Protein AF-A0A0S8B4U0-F1 (afdb_monomer_lite)

Sequence (208 aa):
MTVVVAACDETFDPIAPTDLAFSVFGYLDATADTQWIRIMPIRPLKVTSPDTLDATVTLEHLETGRTIELRDSLFRFSTHGDLTLGSEGVYLHNFWTREDIEPGATYQFSARREGKAPAEAVVEIPPDYDVTVAINQRSSWSATDVLRITGVKHLPFLKASVHFFDGCGWGVNAIPYERRSDDDATHVIAIRKQGAESRPDCGRAWVA

pLDDT: mean 78.66, std 14.1, range [41.66, 98.44]

Foldseek 3Di:
DDDDPPPPPPPDDVDDDDLDQWDKDAADDLPDQKGKIWIDGPDDPAQLDPDDSQKWKWKAFVVPRDIDTWDWDKDWAFPDPDPVVDGRTGIIIITMDRDGDAAQIKIWIWIDHPPGDIDIDIHGHQHDKDWDWADPPPDDLADWTKIKIFSALDDPDDDDFWWKAFLVGDTFDGADWDWDAPDSGMIMITGRSPRGDDDPPRHGIDTD

Structure (mmCIF, N/CA/C/O backbone):
data_AF-A0A0S8B4U0-F1
#
_entry.id   AF-A0A0S8B4U0-F1
#
loop_
_atom_site.group_PDB
_atom_site.id
_atom_site.type_symbol
_atom_site.label_atom_id
_atom_site.label_alt_id
_atom_site.label_comp_id
_atom_site.label_asym_id
_atom_site.label_entity_id
_atom_site.label_seq_id
_atom_site.pdbx_PDB_ins_code
_atom_site.Cartn_x
_atom_site.Cartn_y
_atom_site.Cartn_z
_atom_site.occupancy
_atom_site.B_iso_or_equiv
_atom_site.auth_seq_id
_atom_site.auth_comp_id
_atom_site.auth_asym_id
_atom_site.auth_atom_id
_atom_site.pdbx_PDB_model_num
ATOM 1 N N . MET A 1 1 ? -67.807 19.854 11.233 1.00 41.66 1 MET A N 1
ATOM 2 C CA . MET A 1 1 ? -67.016 18.795 10.575 1.00 41.66 1 MET A CA 1
ATOM 3 C C . MET A 1 1 ? -65.559 19.152 10.800 1.00 41.66 1 MET A C 1
ATOM 5 O O . MET A 1 1 ? -65.088 20.124 10.230 1.00 41.66 1 MET A O 1
ATOM 9 N N . THR A 1 2 ? -64.920 18.485 11.755 1.00 46.28 2 THR A N 1
ATOM 10 C CA . THR A 1 2 ? -63.581 18.830 12.250 1.00 46.28 2 THR A CA 1
ATOM 11 C C . THR A 1 2 ? -62.582 17.893 11.589 1.00 46.28 2 THR A C 1
ATOM 13 O O . THR A 1 2 ? -62.723 16.679 11.706 1.00 46.28 2 THR A O 1
ATOM 16 N N . VAL A 1 3 ? -61.615 18.445 10.862 1.00 54.50 3 VAL A N 1
ATOM 17 C CA . VAL A 1 3 ? -60.520 17.678 10.259 1.00 54.50 3 VAL A CA 1
ATOM 18 C C . VAL A 1 3 ? -59.415 17.559 11.306 1.00 54.50 3 VAL A C 1
ATOM 20 O O . VAL A 1 3 ? -58.878 18.571 11.748 1.00 54.50 3 VAL A O 1
ATOM 23 N N . VAL A 1 4 ? -59.102 16.333 11.726 1.00 54.19 4 VAL A N 1
ATOM 24 C CA . VAL A 1 4 ? -57.935 16.031 12.563 1.00 54.19 4 VAL A CA 1
ATOM 25 C C . VAL A 1 4 ? -56.793 15.685 11.616 1.00 54.19 4 VAL A C 1
ATOM 27 O O . VAL A 1 4 ? -56.823 14.645 10.963 1.00 54.19 4 VAL A O 1
ATOM 30 N N . VAL A 1 5 ? -55.810 16.575 11.502 1.00 58.75 5 VAL A N 1
ATOM 31 C CA . VAL A 1 5 ? -54.555 16.282 10.804 1.00 58.75 5 VAL A CA 1
ATOM 32 C C . VAL A 1 5 ? -53.671 15.537 11.798 1.00 58.75 5 VAL A C 1
ATOM 34 O O . VAL A 1 5 ? -53.102 16.144 12.702 1.00 58.75 5 VAL A O 1
ATOM 37 N N . ALA A 1 6 ? -53.601 14.213 11.674 1.00 62.28 6 ALA A N 1
ATOM 38 C CA . ALA A 1 6 ? -52.587 13.422 12.356 1.00 62.28 6 ALA A CA 1
ATOM 39 C C . ALA A 1 6 ? -51.241 13.709 11.675 1.00 62.28 6 ALA A C 1
ATOM 41 O O . ALA A 1 6 ? -50.914 13.115 10.651 1.00 62.28 6 ALA A O 1
ATOM 42 N N . ALA A 1 7 ? -50.496 14.682 12.197 1.00 58.53 7 ALA A N 1
ATOM 43 C CA . ALA A 1 7 ? -49.089 14.827 11.864 1.00 58.53 7 ALA A CA 1
ATOM 44 C C . ALA A 1 7 ? -48.346 13.681 12.563 1.00 58.53 7 ALA A C 1
ATOM 46 O O . ALA A 1 7 ? -48.234 13.667 13.788 1.00 58.53 7 ALA A O 1
ATOM 47 N N . CYS A 1 8 ? -47.920 12.682 11.792 1.00 65.69 8 CYS A N 1
ATOM 48 C CA . CYS A 1 8 ? -46.985 11.669 12.260 1.00 65.69 8 CYS A CA 1
ATOM 49 C C . CYS A 1 8 ? -45.660 12.374 12.565 1.00 65.69 8 CYS A C 1
ATOM 51 O O . CYS A 1 8 ? -44.943 12.775 11.651 1.00 65.69 8 CYS A O 1
ATOM 53 N N . ASP A 1 9 ? -45.384 12.584 13.848 1.00 53.09 9 ASP A N 1
ATOM 54 C CA . ASP A 1 9 ? -44.086 13.030 14.342 1.00 53.09 9 ASP A CA 1
ATOM 55 C C . ASP A 1 9 ? -43.121 11.839 14.249 1.00 53.09 9 ASP A C 1
ATOM 57 O O . ASP A 1 9 ? -42.936 11.085 15.203 1.00 53.09 9 ASP A O 1
ATOM 61 N N . GLU A 1 10 ? -42.591 11.576 13.051 1.00 58.25 10 GLU A N 1
ATOM 62 C CA . GLU A 1 10 ? -41.461 10.660 12.914 1.00 58.25 10 GLU A CA 1
ATOM 63 C C . GLU A 1 10 ? -40.213 11.403 13.377 1.00 58.25 10 GLU A C 1
ATOM 65 O O . GLU A 1 10 ? -39.612 12.193 12.646 1.00 58.25 10 GLU A O 1
ATOM 70 N N . THR A 1 11 ? -39.856 11.180 14.640 1.00 65.75 11 THR A N 1
ATOM 71 C CA . THR A 1 11 ? -38.620 11.688 15.219 1.00 65.75 11 THR A CA 1
ATOM 72 C C . THR A 1 11 ? -37.455 11.151 14.390 1.00 65.75 11 THR A C 1
ATOM 74 O O . THR A 1 11 ? -37.144 9.962 14.426 1.00 65.75 11 THR A O 1
ATOM 77 N N . PHE A 1 12 ? -36.833 12.025 13.600 1.00 58.56 12 PHE A N 1
ATOM 78 C CA . PHE A 1 12 ? -35.615 11.709 12.869 1.00 58.56 12 PHE A CA 1
ATOM 79 C C . PHE A 1 12 ? -34.510 11.409 13.885 1.00 58.56 12 PHE A C 1
ATOM 81 O O . PHE A 1 12 ? -33.975 12.325 14.510 1.00 58.56 12 PHE A O 1
ATOM 88 N N . ASP A 1 13 ? -34.200 10.126 14.066 1.00 63.81 13 ASP A N 1
ATOM 89 C CA . ASP A 1 13 ? -33.051 9.664 14.838 1.00 63.81 13 ASP A CA 1
ATOM 90 C C . ASP A 1 13 ? -31.890 9.389 13.867 1.00 63.81 13 ASP A C 1
ATOM 92 O O . ASP A 1 13 ? -31.859 8.342 13.213 1.00 63.81 13 ASP A O 1
ATOM 96 N N . PRO A 1 14 ? -30.934 10.323 13.712 1.00 59.84 14 PRO A N 1
ATOM 97 C CA . PRO A 1 14 ? -29.805 10.145 12.802 1.00 59.84 14 PRO A CA 1
ATOM 98 C C . PRO A 1 14 ? -28.820 9.061 13.267 1.00 59.84 14 PRO A C 1
ATOM 100 O O . PRO A 1 14 ? -27.803 8.843 12.605 1.00 59.84 14 PRO A O 1
ATOM 103 N N . ILE A 1 15 ? -29.063 8.409 14.410 1.00 60.16 15 ILE A N 1
ATOM 104 C CA . ILE A 1 15 ? -28.137 7.478 15.038 1.00 60.16 15 ILE A CA 1
ATOM 105 C C . ILE A 1 15 ? -28.729 6.068 15.020 1.00 60.16 15 ILE A C 1
ATOM 107 O O . ILE A 1 15 ? -29.393 5.627 15.953 1.00 60.16 15 ILE A O 1
ATOM 111 N N . ALA A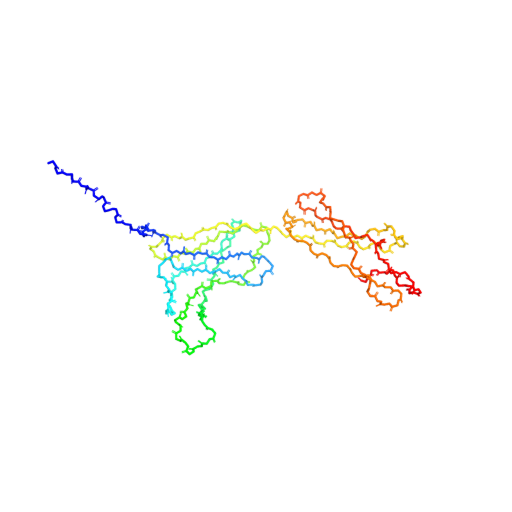 1 16 ? -28.383 5.295 13.992 1.00 62.78 16 ALA A N 1
ATOM 112 C CA . ALA A 1 16 ? -28.573 3.852 14.056 1.00 62.78 16 ALA A CA 1
ATOM 113 C C . ALA A 1 16 ? -27.637 3.250 15.133 1.00 62.78 16 ALA A C 1
ATOM 115 O O . ALA A 1 16 ? -26.441 3.580 15.176 1.00 62.78 16 ALA A O 1
ATOM 116 N N . PRO A 1 17 ? -28.130 2.358 16.011 1.00 64.12 17 PRO A N 1
ATOM 117 C CA . PRO A 1 17 ? -27.268 1.527 16.841 1.00 64.12 17 PRO A CA 1
ATOM 118 C C . PRO A 1 17 ? -26.287 0.758 15.947 1.00 64.12 17 PRO A C 1
ATOM 120 O O . PRO A 1 17 ? -26.681 0.165 14.947 1.00 64.12 17 PRO A O 1
ATOM 123 N N . THR A 1 18 ? -25.000 0.794 16.286 1.00 69.44 18 THR A N 1
ATOM 124 C CA . THR A 1 18 ? -23.960 0.045 15.576 1.00 69.44 18 THR A CA 1
ATOM 125 C C . THR A 1 18 ? -22.963 -0.505 16.580 1.00 69.44 18 THR A C 1
ATOM 127 O O . THR A 1 18 ? -22.553 0.210 17.500 1.00 69.44 18 THR A O 1
ATOM 130 N N . ASP A 1 19 ? -22.585 -1.764 16.378 1.00 72.00 19 ASP A N 1
ATOM 131 C CA . ASP A 1 19 ? -21.565 -2.463 17.163 1.00 72.00 19 ASP A CA 1
ATOM 132 C C . ASP A 1 19 ? -20.154 -2.250 16.596 1.00 72.00 19 ASP A C 1
ATOM 134 O O . ASP A 1 19 ? -19.169 -2.719 17.172 1.00 72.00 19 ASP A O 1
ATOM 138 N N . LEU A 1 20 ? -20.041 -1.521 15.478 1.00 74.69 20 LEU A N 1
ATOM 139 C CA . LEU A 1 20 ? -18.764 -1.170 14.873 1.00 74.69 20 LEU A CA 1
ATOM 140 C C . LEU A 1 20 ? -17.977 -0.253 15.817 1.00 74.69 20 LEU A C 1
ATOM 142 O O . LEU A 1 20 ? -18.432 0.831 16.195 1.00 74.69 20 LEU A O 1
ATOM 146 N N . ALA A 1 21 ? -16.770 -0.681 16.181 1.00 81.75 21 ALA A N 1
ATOM 147 C CA . ALA A 1 21 ? -15.896 0.087 17.062 1.00 81.75 21 ALA A CA 1
ATOM 148 C C . ALA A 1 21 ? -15.051 1.122 16.319 1.00 81.75 21 ALA A C 1
ATOM 150 O O . ALA A 1 21 ? -14.759 2.180 16.881 1.00 81.75 21 ALA A O 1
ATOM 151 N N . PHE A 1 22 ? -14.674 0.833 15.072 1.00 87.00 22 PHE A N 1
ATOM 152 C CA . PHE A 1 22 ? -13.622 1.560 14.370 1.00 87.00 22 PHE A CA 1
ATOM 153 C C . PHE A 1 22 ? -14.019 1.985 12.959 1.00 87.00 22 PHE A C 1
ATOM 155 O O . PHE A 1 22 ? -14.674 1.251 12.226 1.00 87.00 22 PHE A O 1
ATOM 162 N N . SER A 1 23 ? -13.532 3.157 12.570 1.00 87.81 23 SER A N 1
ATOM 163 C CA . SER A 1 23 ? -13.331 3.581 11.193 1.00 87.81 23 SER A CA 1
ATOM 164 C C . SER A 1 23 ? -11.849 3.408 10.865 1.00 87.81 23 SER A C 1
ATOM 166 O O . SER A 1 23 ? -10.989 3.870 11.619 1.00 87.81 23 SER A O 1
ATOM 168 N N . VAL A 1 24 ? -11.554 2.720 9.765 1.00 91.50 24 VAL A N 1
ATOM 169 C CA . VAL A 1 24 ? -10.193 2.372 9.342 1.00 91.50 24 VAL A CA 1
ATOM 170 C C . VAL A 1 24 ? -9.909 3.037 7.999 1.00 91.50 24 VAL A C 1
ATOM 172 O O . VAL A 1 24 ? -10.740 2.993 7.093 1.00 91.50 24 VAL A O 1
ATOM 175 N N . PHE A 1 25 ? -8.744 3.669 7.871 1.00 91.19 25 PHE A N 1
ATOM 176 C CA . PHE A 1 25 ? -8.293 4.308 6.638 1.00 91.19 25 PHE A CA 1
ATOM 177 C C . PHE A 1 25 ? -6.792 4.095 6.440 1.00 91.19 25 PHE A C 1
ATOM 179 O O . PHE A 1 25 ? -5.992 4.485 7.287 1.00 91.19 25 PHE A O 1
ATOM 186 N N . GLY A 1 26 ? -6.403 3.528 5.304 1.00 90.50 26 GLY A N 1
ATOM 187 C CA . GLY A 1 26 ? -5.006 3.293 4.958 1.00 90.50 26 GLY A CA 1
ATOM 188 C C . GLY A 1 26 ? -4.877 2.437 3.704 1.00 90.50 26 GLY A C 1
ATOM 189 O O . GLY A 1 26 ? -5.878 2.062 3.094 1.00 90.50 26 GLY A O 1
ATOM 190 N N . TYR A 1 27 ? -3.638 2.144 3.338 1.00 90.56 27 TYR A N 1
ATOM 191 C CA . TYR A 1 27 ? -3.268 1.204 2.285 1.00 90.56 27 TYR A CA 1
ATOM 192 C C . TYR A 1 27 ? -1.948 0.531 2.676 1.00 90.56 27 TYR A C 1
ATOM 194 O O . TYR A 1 27 ? -1.250 1.017 3.567 1.00 90.56 27 TYR A O 1
ATOM 202 N N . LEU A 1 28 ? -1.632 -0.587 2.028 1.00 92.31 28 LEU A N 1
ATOM 203 C CA . LEU A 1 28 ? -0.339 -1.251 2.153 1.00 92.31 28 LEU A CA 1
ATOM 204 C C . LEU A 1 28 ? 0.451 -1.050 0.863 1.00 92.31 28 LEU A C 1
ATOM 206 O O . LEU A 1 28 ? -0.118 -1.122 -0.227 1.00 92.31 28 LEU A O 1
ATOM 210 N N . ASP A 1 29 ? 1.746 -0.797 1.000 1.00 89.50 29 ASP A N 1
ATOM 211 C CA . ASP A 1 29 ? 2.660 -0.538 -0.108 1.00 89.50 29 ASP A CA 1
ATOM 212 C C . ASP A 1 29 ? 3.952 -1.327 0.091 1.00 89.50 29 ASP A C 1
ATOM 214 O O . ASP A 1 29 ? 4.759 -1.003 0.959 1.00 89.50 29 ASP A O 1
ATOM 218 N N . ALA A 1 30 ? 4.159 -2.355 -0.732 1.00 90.75 30 ALA A N 1
ATOM 219 C CA . ALA A 1 30 ? 5.350 -3.201 -0.676 1.00 90.75 30 ALA A CA 1
ATOM 220 C C . ALA A 1 30 ? 6.662 -2.448 -0.966 1.00 90.75 30 ALA A C 1
ATOM 222 O O . ALA A 1 30 ? 7.739 -2.954 -0.670 1.00 90.75 30 ALA A O 1
ATOM 223 N N . THR A 1 31 ? 6.591 -1.241 -1.535 1.00 86.06 31 THR A N 1
ATOM 224 C CA . THR A 1 31 ? 7.768 -0.408 -1.820 1.00 86.06 31 THR A CA 1
ATOM 225 C C . THR A 1 31 ? 8.101 0.571 -0.693 1.00 86.06 31 THR A C 1
ATOM 227 O O . THR A 1 31 ? 9.165 1.194 -0.719 1.00 86.06 31 THR A O 1
ATOM 230 N N . ALA A 1 32 ? 7.211 0.720 0.294 1.00 89.25 32 ALA A N 1
ATOM 231 C CA . ALA A 1 32 ? 7.398 1.631 1.414 1.00 89.25 32 ALA A CA 1
ATOM 232 C C . ALA A 1 32 ? 8.124 0.951 2.584 1.00 89.25 32 ALA A C 1
ATOM 234 O O . ALA A 1 32 ? 7.803 -0.165 2.985 1.00 89.25 32 ALA A O 1
ATOM 235 N N . ASP A 1 33 ? 9.059 1.679 3.192 1.00 92.44 33 ASP A N 1
ATOM 236 C CA . ASP A 1 33 ? 9.815 1.256 4.377 1.00 92.44 33 ASP A CA 1
ATOM 237 C C . ASP A 1 33 ? 8.980 1.285 5.670 1.00 92.44 33 ASP A C 1
ATOM 239 O O . ASP A 1 33 ? 9.335 0.673 6.677 1.00 92.44 33 ASP A O 1
ATOM 243 N N . THR A 1 34 ? 7.884 2.046 5.670 1.00 93.94 34 THR A N 1
ATOM 244 C CA . THR A 1 34 ? 6.960 2.165 6.796 1.00 93.94 34 THR A CA 1
ATOM 245 C C . THR A 1 34 ? 5.520 2.191 6.300 1.00 93.94 34 THR A C 1
ATOM 247 O O . THR A 1 34 ? 5.141 3.040 5.493 1.00 93.94 34 THR A O 1
ATOM 250 N N . GLN A 1 35 ? 4.694 1.312 6.858 1.00 94.88 35 GLN A N 1
ATOM 251 C CA . GLN A 1 35 ? 3.254 1.271 6.609 1.00 94.88 35 GLN A CA 1
ATOM 252 C C . GLN A 1 35 ? 2.511 2.100 7.651 1.00 94.88 35 GLN A C 1
ATOM 254 O O . GLN A 1 35 ? 2.883 2.083 8.825 1.00 94.88 35 GLN A O 1
ATOM 259 N N . TRP A 1 36 ? 1.432 2.769 7.242 1.00 95.25 36 TRP A N 1
ATOM 260 C CA . TRP A 1 36 ? 0.592 3.570 8.132 1.00 95.25 36 TRP A CA 1
ATOM 261 C C . TRP A 1 36 ? -0.889 3.272 7.902 1.00 95.25 36 TRP A C 1
ATOM 263 O O . TRP A 1 36 ? -1.399 3.385 6.787 1.00 95.25 36 TRP A O 1
ATOM 273 N N . ILE A 1 37 ? -1.601 2.947 8.978 1.00 94.00 37 ILE A N 1
ATOM 274 C CA . ILE A 1 37 ? -3.046 2.724 8.982 1.00 94.00 37 ILE A CA 1
ATOM 275 C C . ILE A 1 37 ? -3.658 3.606 10.062 1.00 94.00 37 ILE A C 1
ATOM 277 O O . ILE A 1 37 ? -3.373 3.465 11.250 1.00 94.00 37 ILE A O 1
ATOM 281 N N . ARG A 1 38 ? -4.534 4.521 9.659 1.00 92.44 38 ARG A N 1
ATOM 282 C CA . ARG A 1 38 ? -5.279 5.361 10.591 1.00 92.44 38 ARG A CA 1
ATOM 283 C C . ARG A 1 38 ? -6.501 4.615 11.099 1.00 92.44 38 ARG A C 1
ATOM 285 O O . ARG A 1 38 ? -7.295 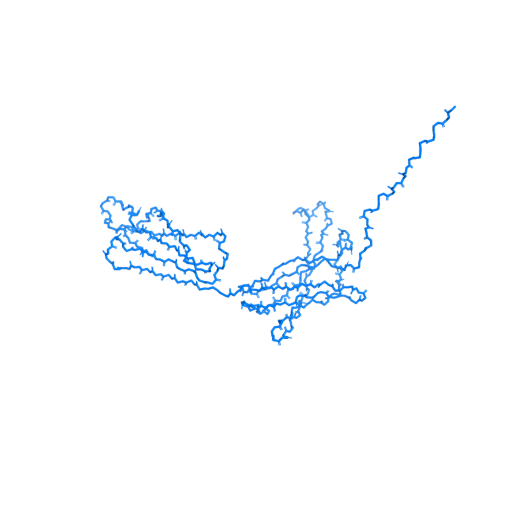4.104 10.307 1.00 92.44 38 ARG A O 1
ATOM 292 N N . ILE A 1 39 ? -6.691 4.632 12.412 1.00 90.25 39 ILE A N 1
ATOM 293 C CA . ILE A 1 39 ? -7.853 4.039 13.069 1.00 90.25 39 ILE A CA 1
ATOM 294 C C . ILE A 1 39 ? -8.497 5.090 13.964 1.00 90.25 39 ILE A C 1
ATOM 296 O O . ILE A 1 39 ? -7.828 5.785 14.723 1.00 90.25 39 ILE A O 1
ATOM 300 N N . MET A 1 40 ? -9.812 5.234 13.856 1.00 86.69 40 MET A N 1
ATOM 301 C CA . MET A 1 40 ? -10.589 6.174 14.660 1.00 86.69 40 MET A CA 1
ATOM 302 C C . MET A 1 40 ? -11.784 5.457 15.276 1.00 86.69 40 MET A C 1
ATOM 304 O O . MET A 1 40 ? -12.403 4.635 14.601 1.00 86.69 40 MET A O 1
ATOM 308 N N . PRO A 1 41 ? -12.165 5.763 16.522 1.00 82.69 41 PRO A N 1
ATOM 309 C CA . PRO A 1 41 ? -13.410 5.252 17.067 1.00 82.69 41 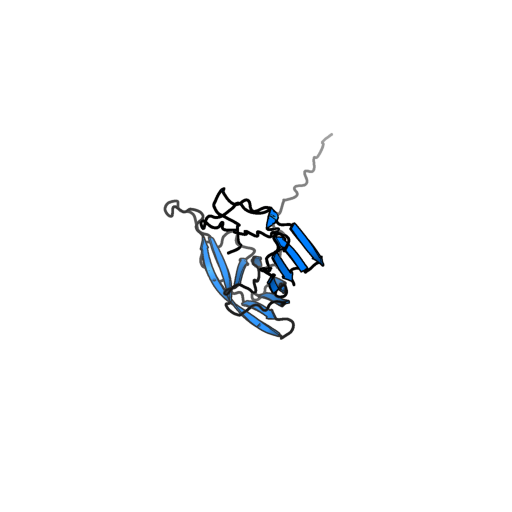PRO A CA 1
ATOM 310 C C . PRO A 1 41 ? -14.605 5.887 16.334 1.00 82.69 41 PRO A C 1
ATOM 312 O O . PRO A 1 41 ? -14.575 7.068 15.991 1.00 82.69 41 PRO A O 1
ATOM 315 N N . ILE A 1 42 ? -15.684 5.130 16.110 1.00 77.44 42 ILE A N 1
ATOM 316 C CA . ILE A 1 42 ? -16.901 5.648 15.441 1.00 77.44 42 ILE A CA 1
ATOM 317 C C . ILE A 1 42 ? -17.653 6.683 16.315 1.00 77.44 42 ILE A C 1
ATOM 319 O O . ILE A 1 42 ? -18.463 7.460 15.810 1.00 77.44 42 ILE A O 1
ATOM 323 N N . ARG A 1 43 ? -17.349 6.759 17.621 1.00 71.38 43 ARG A N 1
ATOM 324 C CA . ARG A 1 43 ? -17.759 7.827 18.560 1.00 71.38 43 ARG A CA 1
ATOM 325 C C . ARG A 1 43 ? -16.598 8.060 19.547 1.00 71.38 43 ARG A C 1
ATOM 327 O O . ARG A 1 43 ? -16.117 7.056 20.068 1.00 71.38 43 ARG A O 1
ATOM 334 N N . PRO A 1 44 ? -16.136 9.294 19.836 1.00 56.78 44 PRO A N 1
ATOM 335 C CA . PRO A 1 44 ? -16.841 10.575 19.776 1.00 56.78 44 PRO A CA 1
ATOM 336 C C . PRO A 1 44 ? -16.419 11.474 18.602 1.00 56.78 44 PRO A C 1
ATOM 338 O O . PRO A 1 44 ? -15.345 11.329 18.031 1.00 56.78 44 PRO A O 1
ATOM 341 N N . LEU A 1 45 ? -17.282 12.446 18.279 1.00 55.53 45 LEU A N 1
ATOM 342 C CA . LEU A 1 45 ? -17.212 13.333 17.105 1.00 55.53 45 LEU A CA 1
ATOM 343 C C . LEU A 1 45 ? -15.904 14.150 16.976 1.00 55.53 45 LEU A C 1
ATOM 345 O O . LEU A 1 45 ? -15.633 14.692 15.907 1.00 55.53 45 LEU A O 1
ATOM 349 N N . LYS A 1 46 ? -15.099 14.236 18.042 1.00 58.09 46 LYS A N 1
ATOM 350 C CA . LYS A 1 46 ? -13.720 14.737 18.056 1.00 58.09 46 LYS A CA 1
ATOM 351 C C . LYS A 1 46 ? -12.967 14.078 19.211 1.00 58.09 46 LYS A C 1
ATOM 353 O O . LYS A 1 46 ? -13.422 14.146 20.349 1.00 58.09 46 LYS A O 1
ATOM 358 N N . VAL A 1 47 ? -11.802 13.501 18.934 1.00 61.72 47 VAL A N 1
ATOM 359 C CA . VAL A 1 47 ? -10.834 13.143 19.977 1.00 61.72 47 VAL A CA 1
ATOM 360 C C . VAL A 1 47 ? -10.057 14.424 20.297 1.00 61.72 47 VAL A C 1
ATOM 362 O O . VAL A 1 47 ? -9.161 14.812 19.548 1.00 61.72 47 VAL A O 1
ATOM 365 N N . THR A 1 48 ? -10.483 15.160 21.323 1.00 62.84 48 THR A N 1
ATOM 366 C CA . THR A 1 48 ? -9.887 16.452 21.729 1.00 62.84 48 THR A CA 1
ATOM 367 C C . THR A 1 48 ? -8.858 16.307 22.851 1.00 62.84 48 THR A C 1
ATOM 369 O O . THR A 1 48 ? -8.145 17.264 23.156 1.00 62.84 48 THR A O 1
ATOM 372 N N . SER A 1 49 ? -8.735 15.109 23.426 1.00 64.75 49 SER A N 1
ATOM 373 C CA . SER A 1 49 ? -7.720 14.717 24.403 1.00 64.75 49 SER A CA 1
ATOM 374 C C . SER A 1 49 ? -6.868 13.561 23.873 1.00 64.75 49 SER A C 1
ATOM 376 O O . SER A 1 49 ? -7.337 12.781 23.046 1.00 64.75 49 SER A O 1
ATOM 378 N N . PRO A 1 50 ? -5.607 13.437 24.316 1.00 68.44 50 PRO A N 1
ATOM 379 C CA . PRO A 1 50 ? -4.742 12.342 23.913 1.00 68.44 50 PRO A CA 1
ATOM 380 C C . PRO A 1 50 ? -5.076 11.048 24.675 1.00 68.44 50 PRO A C 1
ATOM 382 O O . PRO A 1 50 ? -4.297 10.594 25.512 1.00 68.44 50 PRO A O 1
ATOM 385 N N . ASP A 1 51 ? -6.251 10.483 24.414 1.00 74.00 51 ASP A N 1
ATOM 386 C CA . ASP A 1 51 ? -6.696 9.235 25.037 1.00 74.00 51 ASP A CA 1
ATOM 387 C C . ASP A 1 51 ? -6.073 8.022 24.329 1.00 74.00 51 ASP A C 1
ATOM 389 O O . ASP A 1 51 ? -5.670 8.103 23.168 1.00 74.00 51 ASP A O 1
ATOM 393 N N . THR A 1 52 ? -5.986 6.882 25.018 1.00 79.31 52 THR A N 1
ATOM 394 C CA . THR A 1 52 ? -5.567 5.618 24.401 1.00 79.31 52 THR A CA 1
ATOM 395 C C . THR A 1 52 ? -6.740 4.973 23.663 1.00 79.31 52 THR A C 1
ATOM 397 O O . THR A 1 52 ? -7.886 5.014 24.114 1.00 79.31 52 THR A O 1
ATOM 400 N N . LEU A 1 5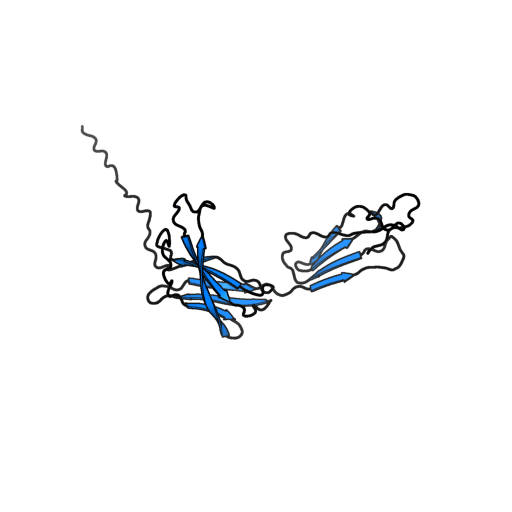3 ? -6.469 4.354 22.508 1.00 84.44 53 LEU A N 1
ATOM 401 C CA . LEU A 1 53 ? -7.502 3.630 21.759 1.00 84.44 53 LEU A CA 1
ATOM 402 C C . LEU A 1 53 ? -7.778 2.231 22.342 1.00 84.44 53 LEU A C 1
ATOM 404 O O . LEU A 1 53 ? -8.850 1.673 22.101 1.00 84.44 53 LEU A O 1
ATOM 408 N N . ASP A 1 54 ? -6.818 1.681 23.096 1.00 87.56 54 ASP A N 1
ATOM 409 C CA . ASP A 1 54 ? -6.810 0.317 23.646 1.00 87.56 54 ASP A CA 1
ATOM 410 C C . ASP A 1 54 ? -7.182 -0.740 22.592 1.00 87.56 54 ASP A C 1
ATOM 412 O O . ASP A 1 54 ? -8.018 -1.619 22.819 1.00 87.56 54 ASP A O 1
ATOM 416 N N . ALA A 1 55 ? -6.595 -0.608 21.399 1.00 91.50 55 ALA A N 1
ATOM 417 C CA . ALA A 1 55 ? -6.816 -1.511 20.281 1.00 91.50 55 ALA A CA 1
ATOM 418 C C . ALA A 1 55 ? -5.542 -2.286 19.934 1.00 91.50 55 ALA A C 1
ATOM 420 O O . ALA A 1 55 ? -4.465 -1.702 19.825 1.00 91.50 55 ALA A O 1
ATOM 421 N N . THR A 1 56 ? -5.688 -3.587 19.694 1.00 96.06 56 THR A N 1
ATOM 422 C CA . THR A 1 56 ? -4.647 -4.427 19.093 1.00 96.06 56 THR A CA 1
ATOM 423 C C . THR A 1 56 ? -4.875 -4.473 17.591 1.00 96.06 56 THR A C 1
ATOM 425 O O . THR A 1 56 ? -5.968 -4.828 17.138 1.00 96.06 56 THR A O 1
ATOM 428 N N . VAL A 1 57 ? -3.852 -4.105 16.822 1.00 97.31 57 VAL A N 1
ATOM 429 C CA . VAL A 1 57 ? -3.927 -3.994 15.363 1.00 97.31 57 VAL A CA 1
ATOM 430 C C . VAL A 1 57 ? -2.882 -4.897 14.741 1.00 97.31 57 VAL A C 1
ATOM 432 O O . VAL A 1 57 ? -1.706 -4.814 15.082 1.00 97.31 57 VAL A O 1
ATOM 435 N N . THR A 1 58 ? -3.312 -5.756 13.825 1.00 98.19 58 THR A N 1
ATOM 436 C CA . THR A 1 58 ? -2.473 -6.809 13.252 1.00 98.19 58 THR A CA 1
ATOM 437 C C . THR A 1 58 ? -2.670 -6.954 11.750 1.00 98.19 58 THR A C 1
ATOM 439 O O . THR A 1 58 ? -3.776 -6.749 11.244 1.00 98.19 58 THR A O 1
ATOM 442 N N . LEU A 1 59 ? -1.611 -7.386 11.069 1.00 98.31 59 LEU A N 1
ATOM 443 C CA . LEU A 1 59 ? -1.629 -7.922 9.710 1.00 98.31 59 LEU A CA 1
ATOM 444 C C . LEU A 1 59 ? -1.167 -9.379 9.753 1.00 98.31 59 LEU A C 1
ATOM 446 O O . LEU A 1 59 ? -0.055 -9.654 10.194 1.00 98.31 59 LEU A O 1
ATOM 450 N N . GLU A 1 60 ? -1.993 -10.305 9.287 1.00 98.44 60 GLU A N 1
ATOM 451 C CA . GLU A 1 60 ? -1.636 -11.719 9.162 1.00 98.44 60 GLU A CA 1
ATOM 452 C C . GLU A 1 60 ? -1.380 -12.068 7.698 1.00 98.44 60 GLU A C 1
ATOM 454 O O . GLU A 1 60 ? -2.256 -11.897 6.856 1.00 98.44 60 GLU A O 1
ATOM 459 N N . HIS A 1 61 ? -0.188 -12.570 7.388 1.00 98.19 61 HIS A N 1
ATOM 460 C CA . HIS A 1 61 ? 0.136 -13.110 6.075 1.00 98.19 61 HIS A CA 1
ATOM 461 C C . HIS A 1 61 ? -0.585 -14.449 5.885 1.00 98.19 61 HIS A C 1
ATOM 463 O O . HIS A 1 61 ? -0.201 -15.450 6.489 1.00 98.19 61 HIS A O 1
ATOM 469 N N . LEU A 1 62 ? -1.590 -14.504 5.011 1.00 98.00 62 LEU A N 1
ATOM 470 C CA . LEU A 1 62 ? -2.516 -15.642 4.950 1.00 98.00 62 LEU A CA 1
ATOM 471 C C . LEU A 1 62 ? -1.882 -16.954 4.475 1.00 98.00 62 LEU A C 1
ATOM 473 O O . LEU A 1 62 ? -2.345 -18.027 4.847 1.00 98.00 62 LEU A O 1
ATOM 477 N N . GLU A 1 63 ? -0.812 -16.892 3.683 1.00 97.25 63 GLU A N 1
ATOM 478 C CA . GLU A 1 63 ? -0.129 -18.111 3.224 1.00 97.25 63 GLU A CA 1
ATOM 479 C C . GLU A 1 63 ? 0.826 -18.704 4.270 1.00 97.25 63 GLU A C 1
ATOM 481 O O . GLU A 1 63 ? 0.990 -19.920 4.339 1.00 97.25 63 GLU A O 1
ATOM 486 N N . THR A 1 64 ? 1.470 -17.861 5.086 1.00 97.06 64 THR A N 1
ATOM 487 C CA . THR A 1 64 ? 2.518 -18.281 6.032 1.00 97.06 64 THR A CA 1
ATOM 488 C C . THR A 1 64 ? 2.046 -18.291 7.486 1.00 97.06 64 THR A C 1
ATOM 490 O O . THR A 1 64 ? 2.717 -18.869 8.339 1.00 97.06 64 THR A O 1
ATOM 493 N N . GLY A 1 65 ? 0.918 -17.643 7.794 1.00 97.44 65 GLY A N 1
ATOM 494 C CA . GLY A 1 65 ? 0.416 -17.414 9.153 1.00 97.44 65 GLY A CA 1
ATOM 495 C C . GLY A 1 65 ? 1.226 -16.385 9.955 1.00 97.44 65 GLY A C 1
ATOM 496 O O . GLY A 1 65 ? 0.989 -16.194 11.150 1.00 97.44 65 GLY A O 1
ATOM 497 N N . ARG A 1 66 ? 2.215 -15.718 9.339 1.00 97.56 66 ARG A N 1
ATOM 498 C CA . ARG A 1 66 ? 3.039 -14.703 10.012 1.00 97.56 66 ARG A CA 1
ATOM 499 C C . ARG A 1 66 ? 2.166 -13.514 10.407 1.00 97.56 66 ARG A C 1
ATOM 501 O O . ARG A 1 66 ? 1.591 -12.862 9.545 1.00 97.56 66 ARG A O 1
ATOM 508 N N . THR A 1 67 ? 2.114 -13.201 11.699 1.00 98.19 67 THR A N 1
ATOM 509 C CA . THR A 1 67 ? 1.370 -12.046 12.221 1.00 98.19 67 THR A CA 1
ATOM 510 C C . THR A 1 67 ? 2.316 -10.899 12.561 1.00 98.19 67 THR A C 1
ATOM 512 O O . THR A 1 67 ? 3.296 -11.084 13.282 1.00 98.19 67 THR A O 1
ATOM 515 N N . ILE A 1 68 ? 2.000 -9.710 12.060 1.00 98.12 68 ILE A N 1
ATOM 516 C CA . ILE A 1 68 ? 2.680 -8.446 12.335 1.00 98.12 68 ILE A CA 1
ATOM 517 C C . ILE A 1 68 ? 1.756 -7.606 13.212 1.00 98.12 68 ILE A C 1
ATOM 519 O O . ILE A 1 68 ? 0.650 -7.276 12.792 1.00 98.12 68 ILE A O 1
ATOM 523 N N . GLU A 1 69 ? 2.202 -7.225 14.404 1.00 98.06 69 GLU A N 1
ATOM 524 C CA . GLU A 1 69 ? 1.482 -6.274 15.255 1.00 98.06 69 GLU A CA 1
ATOM 525 C C . GLU A 1 69 ? 1.930 -4.839 14.950 1.00 98.06 69 GLU A C 1
ATOM 527 O O . GLU A 1 69 ? 3.127 -4.540 14.891 1.00 98.06 69 GLU A O 1
ATOM 532 N N . LEU A 1 70 ? 0.964 -3.944 14.740 1.00 97.81 70 LEU A N 1
ATOM 533 C CA . LEU A 1 70 ? 1.217 -2.542 14.437 1.00 97.81 70 LEU A CA 1
ATOM 534 C C . LEU A 1 70 ? 1.284 -1.719 15.723 1.00 97.81 70 LEU A C 1
ATOM 536 O O . LEU A 1 70 ? 0.547 -1.939 16.681 1.00 97.81 70 LEU A O 1
ATOM 540 N N . ARG A 1 71 ? 2.147 -0.707 15.709 1.00 96.69 71 ARG A N 1
ATOM 541 C CA . ARG A 1 71 ? 2.408 0.183 16.842 1.00 96.69 71 ARG A CA 1
ATOM 542 C C . ARG A 1 71 ? 1.553 1.435 16.734 1.00 96.69 71 ARG A C 1
ATOM 544 O O . ARG A 1 71 ? 1.584 2.086 15.696 1.00 96.69 71 ARG A O 1
ATOM 551 N N . ASP A 1 72 ? 0.844 1.801 17.796 1.00 94.94 72 ASP A N 1
ATOM 552 C CA . ASP A 1 72 ? 0.067 3.045 17.831 1.00 94.94 72 ASP A CA 1
ATOM 553 C C . ASP A 1 72 ? 0.978 4.288 17.849 1.00 94.94 72 ASP A C 1
ATOM 555 O O . ASP A 1 72 ? 2.040 4.314 18.482 1.00 94.94 72 ASP A O 1
ATOM 559 N N . SER A 1 73 ? 0.545 5.340 17.161 1.00 92.19 73 SER A N 1
ATOM 560 C CA . SER A 1 73 ? 1.137 6.669 17.200 1.00 92.19 73 SER A CA 1
ATOM 561 C C . SER A 1 73 ? 0.049 7.735 17.140 1.00 92.19 73 SER A C 1
ATOM 563 O O . SER A 1 73 ? -0.741 7.802 16.198 1.00 92.19 73 SER A O 1
ATOM 565 N N . LEU A 1 74 ? 0.027 8.604 18.148 1.00 89.25 74 LEU A N 1
ATOM 566 C CA . LEU A 1 74 ? -1.017 9.603 18.317 1.00 89.25 74 LEU A CA 1
ATOM 567 C C . LEU A 1 74 ? -0.575 10.967 17.784 1.00 89.25 74 LEU A C 1
ATOM 569 O O . LEU A 1 74 ? 0.319 11.608 18.338 1.00 89.25 74 LEU A O 1
ATOM 573 N N . PHE A 1 75 ? -1.205 11.425 16.704 1.00 86.12 75 PHE A N 1
ATOM 574 C CA . PHE A 1 75 ? -0.879 12.698 16.054 1.00 86.12 75 PHE A CA 1
ATOM 575 C C . PHE A 1 75 ? -1.922 13.756 16.390 1.00 86.12 75 PHE A C 1
ATOM 577 O O . PHE A 1 75 ? -3.118 13.487 16.318 1.00 86.12 75 PHE A O 1
ATOM 584 N N . ARG A 1 76 ? -1.479 14.980 16.693 1.00 83.44 76 ARG A N 1
ATOM 585 C CA . ARG A 1 76 ? -2.361 16.137 16.890 1.00 83.44 76 ARG A CA 1
ATOM 586 C C . ARG A 1 76 ? -2.402 16.985 15.623 1.00 83.44 76 ARG A C 1
ATOM 588 O O . ARG A 1 76 ? -1.384 17.539 15.221 1.00 83.44 76 ARG A O 1
ATOM 595 N N . PHE A 1 77 ? -3.584 17.151 15.047 1.00 75.44 77 PHE A N 1
ATOM 596 C CA . PHE A 1 77 ? -3.834 18.045 13.921 1.00 75.44 77 PHE A CA 1
ATOM 597 C C . PHE A 1 77 ? -4.520 19.318 14.413 1.00 75.44 77 PHE A C 1
ATOM 599 O O . PHE A 1 77 ? -5.609 19.254 14.981 1.00 75.44 77 PHE A O 1
ATOM 606 N N . SER A 1 78 ? -3.907 20.484 14.202 1.00 71.81 78 SER A N 1
ATOM 607 C CA . SER A 1 78 ? -4.568 21.772 14.431 1.00 71.81 78 SER A CA 1
ATOM 608 C C . SER A 1 78 ? -5.290 22.220 13.161 1.00 71.81 78 SER A C 1
ATOM 610 O O . SER A 1 78 ? -4.718 22.238 12.076 1.00 71.81 78 SER A O 1
ATOM 612 N N . THR A 1 79 ? -6.560 22.603 13.288 1.00 61.94 79 THR A N 1
ATOM 613 C CA . THR A 1 79 ? -7.369 23.114 12.165 1.00 61.94 79 THR A CA 1
ATOM 614 C C . THR A 1 79 ? -6.933 24.503 11.686 1.00 61.94 79 THR A C 1
ATOM 616 O O . THR A 1 79 ? -7.310 24.912 10.592 1.00 61.94 79 THR A O 1
ATOM 619 N N . HIS A 1 80 ? -6.116 25.216 12.468 1.00 60.41 80 HIS A N 1
ATOM 620 C CA . HIS A 1 80 ? -5.506 26.488 12.090 1.00 60.41 80 HIS A CA 1
ATOM 621 C C . HIS A 1 80 ? -3.977 26.437 12.209 1.00 60.41 80 HIS A C 1
ATOM 623 O O . HIS A 1 80 ? -3.432 25.829 13.133 1.00 60.41 80 HIS A O 1
ATOM 629 N N . GLY A 1 81 ? -3.290 27.103 11.272 1.00 58.16 81 GLY A N 1
ATOM 630 C CA . GLY A 1 81 ? -1.850 27.382 11.356 1.00 58.16 81 GLY A CA 1
ATOM 631 C C . GLY A 1 81 ? -1.510 28.494 12.357 1.00 58.16 81 GLY A C 1
ATOM 632 O O . GLY A 1 81 ? -0.363 28.616 12.772 1.00 58.16 81 GLY A O 1
ATOM 633 N N . ASP A 1 82 ? -2.512 29.273 12.773 1.00 60.56 82 ASP A N 1
ATOM 634 C CA . ASP A 1 82 ? -2.401 30.245 13.856 1.00 60.56 82 ASP A CA 1
ATOM 635 C C . ASP A 1 82 ? -2.875 29.613 15.173 1.00 60.56 82 ASP A C 1
ATOM 637 O O . ASP A 1 82 ? -4.071 29.425 15.413 1.00 60.56 82 ASP A O 1
ATOM 641 N N . LEU A 1 83 ? -1.908 29.276 16.028 1.00 56.47 83 LEU A N 1
ATOM 642 C CA . LEU A 1 83 ? -2.130 28.653 17.335 1.00 56.47 83 LEU A CA 1
ATOM 643 C C . LEU A 1 83 ? -2.819 29.590 18.344 1.00 56.47 83 LEU A C 1
ATOM 645 O O . LEU A 1 83 ? -3.245 29.126 19.402 1.00 56.47 83 LEU A O 1
ATOM 649 N N . THR A 1 84 ? -2.943 30.887 18.041 1.00 60.41 84 THR A N 1
ATOM 650 C CA . THR A 1 84 ? -3.574 31.882 18.924 1.00 60.41 84 THR A CA 1
ATOM 651 C C . THR A 1 84 ? -5.093 31.962 18.756 1.00 60.41 84 THR A C 1
ATOM 653 O O . THR A 1 84 ? -5.780 32.445 19.653 1.00 60.41 84 THR A O 1
ATOM 656 N N . LEU 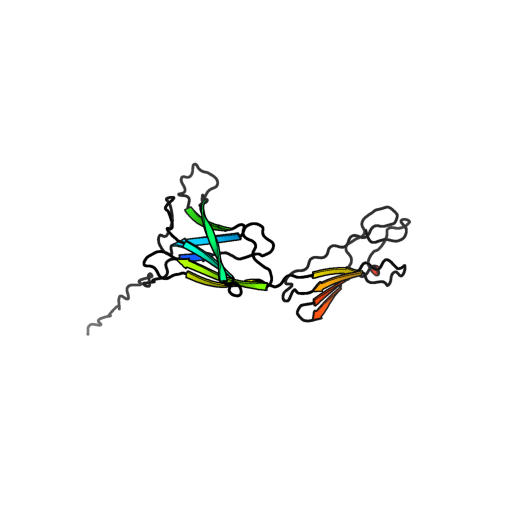A 1 85 ? -5.638 31.414 17.661 1.00 58.78 85 LEU A N 1
ATOM 657 C CA . LEU A 1 85 ? -7.076 31.421 17.357 1.00 58.78 85 LEU A CA 1
ATOM 658 C C . LEU A 1 85 ? -7.876 30.318 18.076 1.00 58.78 85 LEU A C 1
ATOM 660 O O . LEU A 1 85 ? -9.055 30.125 17.792 1.00 58.78 85 LEU A O 1
ATOM 664 N N . GLY A 1 86 ? -7.261 29.597 19.019 1.00 52.94 86 GLY A N 1
ATOM 665 C CA . GLY A 1 86 ? -7.982 28.745 19.971 1.00 52.94 86 GLY A CA 1
ATOM 666 C C . GLY A 1 86 ? -8.732 27.554 19.366 1.00 52.94 86 GLY A C 1
ATOM 667 O O . GLY A 1 86 ? -9.690 27.081 19.971 1.00 52.94 86 GLY A O 1
ATOM 668 N N . SER A 1 87 ? -8.339 27.041 18.193 1.00 58.44 87 SER A N 1
ATOM 669 C CA . SER A 1 87 ? -8.980 25.833 17.663 1.00 58.44 87 SER A CA 1
ATOM 670 C C . SER A 1 87 ? -8.546 24.599 18.456 1.00 58.44 87 SER A C 1
ATOM 672 O O . SER A 1 87 ? -7.350 24.294 18.515 1.00 58.44 87 SER A O 1
ATOM 674 N N . GLU A 1 88 ? -9.505 23.857 19.006 1.00 63.66 88 GLU A N 1
ATOM 675 C CA . GLU A 1 88 ? -9.262 22.516 19.537 1.00 63.66 88 GLU A CA 1
ATOM 676 C C . GLU A 1 88 ? -8.726 21.629 18.405 1.00 63.66 88 GLU A C 1
ATOM 678 O O . GLU A 1 88 ? -9.407 21.392 17.406 1.00 63.66 88 GLU A O 1
ATOM 683 N N . GLY A 1 89 ? -7.468 21.200 18.527 1.00 69.00 89 GLY A N 1
ATOM 684 C CA . GLY A 1 89 ? -6.885 20.226 17.609 1.00 69.00 89 GLY A CA 1
ATOM 685 C C . GLY A 1 89 ? -7.560 18.862 17.755 1.00 69.00 89 GLY A C 1
ATOM 686 O O . GLY A 1 89 ? -8.123 18.553 18.802 1.00 69.00 89 GLY A O 1
ATOM 687 N N . VAL A 1 90 ? -7.483 18.044 16.710 1.00 77.69 90 VAL A N 1
ATOM 688 C CA . VAL A 1 90 ? -7.993 16.669 16.705 1.00 77.69 90 VAL A CA 1
ATOM 689 C C . VAL A 1 90 ? -6.822 15.705 16.833 1.00 77.69 90 VAL A C 1
ATOM 691 O O . VAL A 1 90 ? -5.819 15.849 16.132 1.00 77.69 90 VAL A O 1
ATOM 694 N N . TYR A 1 91 ? -6.950 14.724 17.718 1.00 83.00 91 TYR A N 1
ATOM 695 C CA . TYR A 1 91 ? -6.000 13.628 17.846 1.00 83.00 91 TYR A CA 1
ATOM 696 C C . TYR A 1 91 ? -6.408 12.447 16.957 1.00 83.00 91 TYR A C 1
ATOM 698 O O . TYR A 1 91 ? -7.584 12.096 16.881 1.00 83.00 91 TYR A O 1
ATOM 706 N N . LEU A 1 92 ? -5.439 11.846 16.267 1.00 85.75 92 LEU A N 1
ATOM 707 C CA . LEU A 1 92 ? -5.638 10.708 15.367 1.00 85.75 92 LEU A CA 1
ATOM 708 C C . LEU A 1 92 ? -4.651 9.589 15.707 1.00 85.75 92 LEU A C 1
ATOM 710 O O . LEU A 1 92 ? -3.444 9.838 15.744 1.00 85.75 92 LEU A O 1
ATOM 714 N N . HIS A 1 93 ? -5.159 8.369 15.891 1.00 91.31 93 HIS A N 1
ATOM 715 C CA . HIS A 1 93 ? -4.332 7.173 16.047 1.00 91.31 93 HIS A CA 1
ATOM 716 C C . HIS A 1 93 ? -3.897 6.662 14.675 1.00 91.31 93 HIS A C 1
ATOM 718 O O . HIS A 1 93 ? -4.727 6.333 13.821 1.00 91.31 93 HIS A O 1
ATOM 724 N N . ASN A 1 94 ? -2.588 6.618 14.461 1.00 93.00 94 ASN A N 1
ATOM 725 C CA . ASN A 1 94 ? -1.956 6.090 13.263 1.00 93.00 94 ASN A CA 1
ATOM 726 C C . ASN A 1 94 ? -1.079 4.912 13.676 1.00 93.00 94 ASN A C 1
ATOM 728 O O . ASN A 1 94 ? -0.028 5.079 14.290 1.00 93.00 94 ASN A O 1
ATOM 732 N N . PHE A 1 95 ? -1.540 3.720 13.332 1.00 96.12 95 PHE A N 1
ATOM 733 C CA . PHE A 1 95 ? -0.841 2.475 13.578 1.00 96.12 95 PHE A CA 1
ATOM 734 C C . PHE A 1 95 ? 0.186 2.240 12.480 1.00 96.12 95 PHE A C 1
ATOM 736 O O . PHE A 1 95 ? -0.121 2.430 11.303 1.00 96.12 95 PHE A O 1
ATOM 743 N N . TRP A 1 96 ? 1.394 1.828 12.849 1.00 96.88 96 TRP A N 1
ATOM 744 C CA . TRP A 1 96 ? 2.484 1.664 11.893 1.00 96.88 96 TRP A CA 1
ATOM 745 C C . TRP A 1 96 ? 3.330 0.421 12.134 1.00 96.88 96 TRP A C 1
ATOM 747 O O . TRP A 1 96 ? 3.403 -0.115 13.241 1.00 96.88 96 TRP A O 1
ATOM 757 N N . THR A 1 97 ? 4.004 -0.018 11.076 1.00 97.75 97 THR A N 1
ATOM 758 C CA . THR A 1 97 ? 5.027 -1.065 11.120 1.00 97.75 97 THR A CA 1
ATOM 759 C C . THR A 1 97 ? 6.132 -0.768 10.107 1.00 97.75 97 THR A C 1
ATOM 761 O O . THR A 1 97 ? 5.901 -0.061 9.128 1.00 97.75 97 THR A O 1
ATOM 764 N N . ARG A 1 98 ? 7.332 -1.286 10.375 1.00 97.31 98 ARG A N 1
ATOM 765 C CA . ARG A 1 98 ? 8.487 -1.307 9.455 1.00 97.31 98 ARG A CA 1
ATOM 766 C C . ARG A 1 98 ? 8.789 -2.711 8.937 1.00 97.31 98 ARG A C 1
ATOM 768 O O . ARG A 1 98 ? 9.820 -2.925 8.320 1.00 97.31 98 ARG A O 1
ATOM 775 N N . GLU A 1 99 ? 7.946 -3.677 9.288 1.00 97.00 99 GLU A N 1
ATOM 776 C CA . GLU A 1 99 ? 8.041 -5.013 8.718 1.00 97.00 99 GLU A CA 1
ATOM 777 C C . GLU A 1 99 ? 7.708 -4.944 7.228 1.00 97.00 99 GLU A C 1
ATOM 779 O O . GLU A 1 99 ? 6.763 -4.251 6.836 1.00 97.00 99 GLU A O 1
ATOM 784 N N . ASP A 1 100 ? 8.460 -5.691 6.426 1.00 94.19 100 ASP A N 1
ATOM 785 C CA . ASP A 1 100 ? 8.272 -5.721 4.982 1.00 94.19 100 ASP A CA 1
ATOM 786 C C . ASP A 1 100 ? 6.911 -6.335 4.620 1.00 94.19 100 ASP A C 1
ATOM 788 O O . ASP A 1 100 ? 6.502 -7.390 5.139 1.00 94.19 100 ASP A O 1
ATOM 792 N N . ILE A 1 101 ? 6.223 -5.654 3.701 1.00 95.81 101 ILE A N 1
ATOM 793 C CA . ILE A 1 101 ? 5.024 -6.145 3.025 1.00 95.81 101 ILE A CA 1
ATOM 794 C C . ILE A 1 101 ? 5.470 -6.794 1.719 1.00 95.81 101 ILE A C 1
ATOM 796 O O . ILE A 1 101 ? 6.082 -6.149 0.872 1.00 95.81 101 ILE A O 1
ATOM 800 N N . GLU A 1 102 ? 5.176 -8.079 1.565 1.00 95.25 102 GLU A N 1
ATOM 801 C CA . GLU A 1 102 ? 5.688 -8.884 0.460 1.00 95.25 102 GLU A CA 1
ATOM 802 C C . GLU A 1 102 ? 4.853 -8.648 -0.816 1.00 95.25 102 GLU A C 1
ATOM 804 O O . GLU A 1 102 ? 3.621 -8.759 -0.768 1.00 95.25 102 GLU A O 1
ATOM 809 N N . PRO A 1 103 ? 5.476 -8.328 -1.969 1.00 93.62 103 PRO A N 1
ATOM 810 C CA . PRO A 1 103 ? 4.766 -8.261 -3.242 1.00 93.62 103 PRO A CA 1
ATOM 811 C C . PRO A 1 103 ? 4.056 -9.582 -3.560 1.00 93.62 103 PRO A C 1
ATOM 813 O O . PRO A 1 103 ? 4.631 -10.659 -3.415 1.00 93.62 103 PRO A O 1
ATOM 816 N N . GLY A 1 104 ? 2.810 -9.505 -4.023 1.00 92.75 104 GLY A N 1
ATOM 817 C CA . GLY A 1 104 ? 1.996 -10.677 -4.366 1.00 92.75 104 GLY A CA 1
ATOM 818 C C . GLY A 1 104 ? 1.353 -11.394 -3.175 1.00 92.75 104 GLY A C 1
ATOM 819 O O . GLY A 1 104 ? 0.513 -12.265 -3.390 1.00 92.75 104 GLY A O 1
ATOM 820 N N . ALA A 1 105 ? 1.704 -11.040 -1.936 1.00 96.44 105 ALA A N 1
ATOM 821 C CA . ALA A 1 105 ? 1.121 -11.655 -0.752 1.00 96.44 105 ALA A CA 1
ATOM 822 C C . ALA A 1 105 ? -0.308 -11.163 -0.477 1.00 96.44 105 ALA A C 1
ATOM 824 O O . ALA A 1 105 ? -0.727 -10.079 -0.888 1.00 96.44 105 ALA A O 1
ATOM 825 N N . THR A 1 106 ? -1.057 -11.958 0.288 1.00 97.81 106 THR A N 1
ATOM 826 C CA . THR A 1 106 ? -2.376 -11.574 0.803 1.00 97.81 106 THR A CA 1
ATOM 827 C C . THR A 1 106 ? -2.330 -11.470 2.321 1.00 97.81 106 THR A C 1
ATOM 829 O O . THR A 1 106 ? -1.921 -12.415 3.002 1.00 97.81 106 THR A O 1
ATOM 832 N N . TYR A 1 107 ? -2.788 -10.338 2.854 1.00 98.06 107 TYR A N 1
ATOM 833 C CA . TYR A 1 107 ? -2.816 -10.069 4.287 1.00 98.06 107 TYR A CA 1
ATOM 834 C C . TYR A 1 107 ? -4.246 -9.928 4.812 1.00 98.06 107 TYR A C 1
ATOM 836 O O . TYR A 1 107 ? -5.073 -9.244 4.208 1.00 98.06 107 TYR A O 1
ATOM 844 N N . GLN A 1 108 ? -4.526 -10.505 5.979 1.00 98.12 108 GLN A N 1
ATOM 845 C CA . GLN A 1 108 ? -5.713 -10.189 6.767 1.00 98.12 108 GLN A CA 1
ATOM 846 C C . GLN A 1 108 ? -5.381 -9.094 7.779 1.00 98.12 108 GLN A C 1
ATOM 848 O O . GLN A 1 108 ? -4.597 -9.279 8.708 1.00 98.12 108 GLN A O 1
ATOM 853 N N . PHE A 1 109 ? -6.007 -7.938 7.600 1.00 97.81 109 PHE A N 1
ATOM 854 C CA . PHE A 1 109 ? -6.031 -6.868 8.580 1.00 97.81 109 PHE A CA 1
ATOM 855 C C . PHE A 1 109 ? -7.065 -7.166 9.665 1.00 97.81 109 PHE A C 1
ATOM 857 O O . PHE A 1 109 ? -8.188 -7.581 9.369 1.00 97.81 109 PHE A O 1
ATOM 864 N N . SER A 1 110 ? -6.708 -6.879 10.915 1.00 96.88 110 SER A N 1
ATOM 865 C CA . SER A 1 110 ? -7.623 -6.932 12.050 1.00 96.88 110 SER A CA 1
ATOM 866 C C . SER A 1 110 ? -7.297 -5.841 13.070 1.00 96.88 110 SER A C 1
ATOM 868 O O . SER A 1 110 ? -6.163 -5.741 13.533 1.00 96.88 110 SER A O 1
ATOM 870 N N . ALA A 1 111 ? -8.314 -5.091 13.492 1.00 96.31 111 ALA A N 1
ATOM 871 C CA . ALA A 1 111 ? -8.273 -4.209 14.653 1.00 96.31 111 ALA A CA 1
ATOM 872 C C . ALA A 1 111 ? -9.300 -4.665 15.695 1.00 96.31 111 ALA A C 1
ATOM 874 O O . ALA A 1 111 ? -10.498 -4.757 15.406 1.00 96.31 111 ALA A O 1
ATOM 875 N N . ARG A 1 112 ? -8.837 -4.947 16.916 1.00 94.56 112 ARG A N 1
ATOM 876 C CA . ARG A 1 112 ? -9.659 -5.496 18.004 1.00 94.56 112 ARG A CA 1
ATOM 877 C C . ARG A 1 112 ? -9.580 -4.625 19.246 1.00 94.56 112 ARG A C 1
ATOM 879 O O . ARG A 1 112 ? -8.508 -4.154 19.603 1.00 94.56 112 ARG A O 1
ATOM 886 N N . ARG A 1 113 ? -10.712 -4.472 19.929 1.00 90.25 113 ARG A N 1
ATOM 887 C CA . ARG A 1 113 ? -10.809 -3.920 21.285 1.00 90.25 113 ARG A CA 1
ATOM 888 C C . ARG A 1 113 ? -11.726 -4.807 22.105 1.00 90.25 113 ARG A C 1
ATOM 890 O O . ARG A 1 113 ? -12.726 -5.307 21.590 1.00 90.25 113 ARG A O 1
ATOM 897 N N . GLU A 1 114 ? -11.371 -5.013 23.365 1.00 87.75 114 GLU A N 1
ATOM 898 C CA . GLU A 1 114 ? -12.109 -5.895 24.265 1.00 87.75 114 GLU A CA 1
ATOM 899 C C . GLU A 1 114 ? -13.601 -5.522 24.329 1.00 87.75 114 GLU A C 1
ATOM 901 O O . GLU A 1 114 ? -13.972 -4.349 24.417 1.00 87.75 114 GLU A O 1
ATOM 906 N N . GLY A 1 115 ? -14.471 -6.532 24.241 1.00 85.12 115 GLY A N 1
ATOM 907 C CA . GLY A 1 115 ? -15.925 -6.353 24.306 1.00 85.12 115 GLY A CA 1
ATOM 908 C C . GLY A 1 115 ? -16.555 -5.659 23.092 1.00 85.12 115 GLY A C 1
ATOM 909 O O . GLY A 1 115 ? -17.722 -5.267 23.163 1.00 85.12 115 GLY A O 1
ATOM 910 N N . LYS A 1 116 ? -15.816 -5.483 21.989 1.00 85.50 116 LYS A N 1
ATOM 911 C CA . LYS A 1 116 ? -16.313 -4.905 20.734 1.00 85.50 116 LYS A CA 1
ATOM 912 C C . LYS A 1 116 ? -16.107 -5.845 19.550 1.00 85.50 116 LYS A C 1
ATOM 914 O O . LYS A 1 116 ? -15.194 -6.667 19.552 1.00 85.50 116 LYS A O 1
ATOM 919 N N . ALA A 1 117 ? -16.945 -5.692 18.525 1.00 87.81 117 ALA A N 1
ATOM 920 C CA . ALA A 1 117 ? -16.740 -6.380 17.259 1.00 87.81 117 ALA A CA 1
ATOM 921 C C . ALA A 1 117 ? -15.427 -5.900 16.604 1.00 87.81 117 ALA A C 1
ATOM 923 O O . ALA A 1 117 ? -15.142 -4.695 16.634 1.00 87.81 117 ALA A O 1
ATOM 924 N N . PRO A 1 118 ? -14.620 -6.811 16.030 1.00 91.25 118 PRO A N 1
ATOM 925 C CA . PRO A 1 118 ? -13.397 -6.436 15.338 1.00 91.25 118 PRO A CA 1
ATOM 926 C C . PRO A 1 118 ? -13.711 -5.730 14.011 1.00 91.25 118 PRO A C 1
ATOM 928 O O . PRO A 1 118 ? -14.759 -5.955 13.404 1.00 91.25 118 PRO A O 1
ATOM 931 N N . ALA A 1 119 ? -12.784 -4.894 13.548 1.00 92.31 119 ALA A N 1
ATOM 932 C CA . ALA A 1 119 ? -12.768 -4.414 12.169 1.00 92.31 119 ALA A CA 1
ATOM 933 C C . ALA A 1 119 ? -11.745 -5.235 11.380 1.00 92.31 119 ALA A C 1
ATOM 935 O O . ALA A 1 119 ? -10.576 -5.275 11.762 1.00 92.31 119 ALA A O 1
ATOM 936 N N . GLU A 1 120 ? -12.177 -5.879 10.298 1.00 95.00 120 GLU A N 1
ATOM 937 C CA . GLU A 1 120 ? -11.350 -6.802 9.518 1.00 95.00 120 GLU A CA 1
ATOM 938 C C . GLU A 1 120 ? -11.430 -6.485 8.022 1.00 95.00 120 GLU A C 1
ATOM 940 O O . GLU A 1 120 ? -12.456 -6.015 7.526 1.00 95.00 120 GLU A O 1
ATOM 945 N N . ALA A 1 121 ? -10.336 -6.733 7.305 1.00 95.06 121 ALA A N 1
ATOM 946 C CA . ALA A 1 121 ? -10.263 -6.602 5.854 1.00 95.06 121 ALA A CA 1
ATOM 947 C C . ALA A 1 121 ? -9.220 -7.572 5.290 1.00 95.06 121 ALA A C 1
ATOM 949 O O . ALA A 1 121 ? -8.248 -7.898 5.965 1.00 95.06 121 ALA A O 1
ATOM 950 N N . VAL A 1 122 ? -9.402 -8.002 4.043 1.00 96.94 122 VAL A N 1
ATOM 951 C CA . VAL A 1 122 ? -8.385 -8.752 3.294 1.00 96.94 122 VAL A CA 1
ATOM 952 C C . VAL A 1 122 ? -7.768 -7.811 2.267 1.00 96.94 122 VAL A C 1
ATOM 954 O O . VAL A 1 122 ? -8.492 -7.112 1.556 1.00 96.94 122 VAL A O 1
ATOM 957 N N . VAL A 1 123 ? -6.439 -7.769 2.223 1.00 95.00 123 VAL A N 1
ATOM 958 C CA . VAL A 1 123 ? -5.659 -6.900 1.340 1.00 95.00 123 VAL A CA 1
ATOM 959 C C . VAL A 1 123 ? -4.766 -7.769 0.466 1.00 95.00 123 VAL A C 1
ATOM 961 O O . VAL A 1 123 ? -3.879 -8.457 0.966 1.00 95.00 123 VAL A O 1
ATOM 964 N N . GLU A 1 124 ? -5.003 -7.720 -0.840 1.00 94.81 124 GLU A N 1
ATOM 965 C CA . GLU A 1 124 ? -4.162 -8.365 -1.848 1.00 94.81 124 GLU A CA 1
ATOM 966 C C . GLU A 1 124 ? -3.096 -7.371 -2.313 1.00 94.81 124 GLU A C 1
ATOM 968 O O . GLU A 1 124 ? -3.417 -6.302 -2.845 1.00 94.81 124 GLU A O 1
ATOM 973 N N . ILE A 1 125 ? -1.827 -7.706 -2.092 1.00 93.69 125 ILE A N 1
ATOM 974 C CA . ILE A 1 125 ? -0.700 -6.901 -2.555 1.00 93.69 125 ILE A CA 1
ATOM 975 C C . ILE A 1 125 ? -0.415 -7.287 -4.005 1.00 93.69 125 ILE A C 1
ATOM 977 O O . ILE A 1 125 ? -0.236 -8.472 -4.292 1.00 93.69 125 ILE A O 1
ATOM 981 N N . PRO A 1 126 ? -0.354 -6.324 -4.941 1.00 87.62 126 PRO A N 1
ATOM 982 C CA . PRO A 1 126 ? 0.046 -6.624 -6.306 1.00 87.62 126 PRO A CA 1
ATOM 983 C C . PRO A 1 126 ? 1.406 -7.341 -6.341 1.00 87.62 126 PRO A C 1
ATOM 985 O O . PRO A 1 126 ? 2.278 -7.024 -5.525 1.00 87.62 126 PRO A O 1
ATOM 988 N N . PRO A 1 127 ? 1.610 -8.298 -7.264 1.00 87.69 127 PRO A N 1
ATOM 989 C CA . PRO A 1 127 ? 2.930 -8.872 -7.478 1.00 87.69 127 PRO A CA 1
ATOM 990 C C . PRO A 1 127 ? 3.914 -7.784 -7.909 1.00 87.69 127 PRO A C 1
ATOM 992 O O . PRO A 1 127 ? 3.516 -6.724 -8.405 1.00 87.69 127 PRO A O 1
ATOM 995 N N . ASP A 1 128 ? 5.201 -8.067 -7.730 1.00 85.94 128 ASP A N 1
ATOM 996 C CA . ASP A 1 128 ? 6.250 -7.174 -8.203 1.00 85.94 128 ASP A CA 1
ATOM 997 C C . ASP A 1 128 ? 6.212 -7.042 -9.736 1.00 85.94 128 ASP A C 1
ATOM 999 O O . ASP A 1 128 ? 5.607 -7.858 -10.446 1.00 85.94 128 ASP A O 1
ATOM 1003 N N . TYR A 1 129 ? 6.849 -5.996 -10.248 1.00 82.31 129 TYR A N 1
ATOM 1004 C CA . TYR A 1 129 ? 6.910 -5.713 -11.673 1.00 82.31 129 TYR A CA 1
ATOM 1005 C C . TYR A 1 129 ? 8.343 -5.519 -12.145 1.00 82.31 129 TYR A C 1
ATOM 1007 O O . TYR A 1 129 ? 9.194 -4.959 -11.461 1.00 82.31 129 TYR A O 1
ATOM 1015 N N . ASP A 1 130 ? 8.584 -5.913 -13.388 1.00 82.38 130 ASP A N 1
ATOM 1016 C CA . ASP A 1 130 ? 9.882 -5.753 -14.022 1.00 82.38 130 ASP A CA 1
ATOM 1017 C C . ASP A 1 130 ? 9.856 -4.591 -15.012 1.00 82.38 130 ASP A C 1
ATOM 1019 O O . ASP A 1 130 ? 8.925 -4.428 -15.810 1.00 82.38 130 ASP A O 1
ATOM 1023 N N . VAL A 1 131 ? 10.933 -3.804 -15.009 1.00 82.56 131 VAL A N 1
ATOM 1024 C CA . VAL A 1 131 ? 11.176 -2.749 -15.995 1.00 82.56 131 VAL A CA 1
ATOM 1025 C C . VAL A 1 131 ? 12.429 -3.088 -16.789 1.00 82.56 131 VAL A C 1
ATOM 1027 O O . VAL A 1 131 ? 13.542 -3.085 -16.271 1.00 82.56 131 VAL A O 1
ATOM 1030 N N . THR A 1 132 ? 12.257 -3.344 -18.082 1.00 83.75 132 THR A N 1
ATOM 1031 C CA . THR A 1 132 ? 13.356 -3.570 -19.024 1.00 83.75 132 THR A CA 1
ATOM 1032 C C . THR A 1 132 ? 13.499 -2.382 -19.967 1.00 83.75 132 THR A C 1
ATOM 1034 O O . THR A 1 132 ? 12.551 -1.997 -20.653 1.00 83.75 132 THR A O 1
ATOM 1037 N N . VAL A 1 133 ? 14.713 -1.837 -20.066 1.00 80.81 133 VAL A N 1
ATOM 1038 C CA . VAL A 1 133 ? 15.061 -0.779 -21.024 1.00 80.81 133 VAL A CA 1
ATOM 1039 C C . VAL A 1 133 ? 15.972 -1.356 -22.104 1.00 80.81 133 VAL A C 1
ATOM 1041 O O . VAL A 1 133 ? 17.098 -1.763 -21.828 1.00 80.81 133 VAL A O 1
ATOM 1044 N N . ALA A 1 134 ? 15.497 -1.379 -23.347 1.00 79.12 134 ALA A N 1
ATOM 1045 C CA . ALA A 1 134 ? 16.272 -1.787 -24.511 1.00 79.12 134 ALA A CA 1
ATOM 1046 C C . ALA A 1 134 ? 16.625 -0.559 -25.360 1.00 79.12 134 ALA A C 1
ATOM 1048 O O . ALA A 1 134 ? 15.795 -0.033 -26.106 1.00 79.12 134 ALA A O 1
ATOM 1049 N N . ILE A 1 135 ? 17.880 -0.119 -25.254 1.00 74.12 135 ILE A N 1
ATOM 1050 C CA . ILE A 1 135 ? 18.423 0.989 -26.047 1.00 74.12 135 ILE A CA 1
ATOM 1051 C C . ILE A 1 135 ? 19.115 0.411 -27.281 1.00 74.12 135 ILE A C 1
ATOM 1053 O O . ILE A 1 135 ? 20.178 -0.210 -27.199 1.00 74.12 135 ILE A O 1
ATOM 1057 N N . ASN A 1 136 ? 18.531 0.629 -28.454 1.00 67.50 136 ASN A N 1
ATOM 1058 C CA . ASN A 1 136 ? 19.115 0.211 -29.716 1.00 67.50 136 ASN A CA 1
ATOM 1059 C C . ASN A 1 136 ? 20.142 1.250 -30.190 1.00 67.50 136 ASN A C 1
ATOM 1061 O O . ASN A 1 136 ? 19.815 2.236 -30.858 1.00 67.50 136 ASN A O 1
ATOM 1065 N N . GLN A 1 137 ? 21.416 1.006 -29.867 1.00 59.16 137 GLN A N 1
ATOM 1066 C CA . GLN A 1 137 ? 22.548 1.843 -30.296 1.00 59.16 137 GLN A CA 1
ATOM 1067 C C . GLN A 1 137 ? 23.112 1.487 -31.687 1.00 59.16 137 GLN A C 1
ATOM 1069 O O . GLN A 1 137 ? 24.024 2.152 -32.180 1.00 59.16 137 GLN A O 1
ATOM 1074 N N . ARG A 1 138 ? 22.587 0.460 -32.374 1.00 53.38 138 ARG A N 1
ATOM 1075 C CA . ARG A 1 138 ? 23.037 0.112 -33.735 1.00 53.38 138 ARG A CA 1
ATOM 1076 C C . ARG A 1 138 ? 22.495 1.100 -34.775 1.00 53.38 138 ARG A C 1
ATOM 1078 O O . ARG A 1 138 ? 21.386 0.915 -35.263 1.00 53.38 138 ARG A O 1
ATOM 1085 N N . SER A 1 139 ? 23.315 2.119 -35.058 1.00 49.16 139 SER A N 1
ATOM 1086 C CA . SER A 1 139 ? 23.535 3.000 -36.238 1.00 49.16 139 SER A CA 1
ATOM 1087 C C . SER A 1 139 ? 22.441 3.325 -37.276 1.00 49.16 139 SER A C 1
ATOM 1089 O O . SER A 1 139 ? 22.672 4.195 -38.119 1.00 49.16 139 SER A O 1
ATOM 1091 N N . SER A 1 140 ? 21.261 2.716 -37.251 1.00 57.34 140 SER A N 1
ATOM 1092 C CA . SER A 1 140 ? 20.148 3.082 -38.120 1.00 57.34 140 SER A CA 1
ATOM 1093 C C . SER A 1 140 ? 19.205 4.020 -37.371 1.00 57.34 140 SER A C 1
ATOM 1095 O O . SER A 1 140 ? 18.695 3.697 -36.302 1.00 57.34 140 SER A O 1
ATOM 1097 N N . TRP A 1 141 ? 18.937 5.186 -37.956 1.00 54.94 141 TRP A N 1
ATOM 1098 C CA . TRP A 1 141 ? 17.942 6.157 -37.477 1.00 54.94 141 TRP A CA 1
ATOM 1099 C C . TRP A 1 141 ? 16.499 5.611 -37.470 1.00 54.94 141 TRP A C 1
ATOM 1101 O O . TRP A 1 141 ? 15.566 6.294 -37.060 1.00 54.94 141 TRP A O 1
ATOM 1111 N N . SER A 1 142 ? 16.311 4.372 -37.925 1.00 57.72 142 SER A N 1
ATOM 1112 C CA . SER A 1 142 ? 15.077 3.591 -37.858 1.00 57.72 142 SER A CA 1
ATOM 1113 C C . SER A 1 142 ? 14.982 2.679 -36.630 1.00 57.72 142 SER A C 1
ATOM 1115 O O . SER A 1 142 ? 13.929 2.082 -36.413 1.00 57.72 142 SER A O 1
ATOM 1117 N N . ALA A 1 143 ? 16.049 2.523 -35.839 1.00 63.84 143 ALA A N 1
ATOM 1118 C CA . ALA A 1 143 ? 16.015 1.665 -34.662 1.00 63.84 143 ALA A CA 1
ATOM 1119 C C . ALA A 1 143 ? 15.193 2.322 -33.542 1.00 63.84 143 ALA A C 1
ATOM 1121 O O . ALA A 1 143 ? 15.471 3.443 -33.115 1.00 63.84 143 ALA A O 1
ATOM 1122 N N . THR A 1 144 ? 14.159 1.614 -33.093 1.00 72.12 144 THR A N 1
ATOM 1123 C CA . THR A 1 144 ? 13.251 2.054 -32.027 1.00 72.12 144 THR A CA 1
ATOM 1124 C C . THR A 1 144 ? 13.837 1.649 -30.682 1.00 72.12 144 THR A C 1
ATOM 1126 O O . THR A 1 144 ? 14.182 0.480 -30.509 1.00 72.12 144 THR A O 1
ATOM 1129 N N . ASP A 1 145 ? 13.958 2.586 -29.745 1.00 78.44 145 ASP A N 1
ATOM 1130 C CA . ASP A 1 145 ? 14.260 2.229 -28.355 1.00 78.44 145 ASP A CA 1
ATOM 1131 C C . ASP A 1 145 ? 12.970 1.794 -27.673 1.00 78.44 145 ASP A C 1
ATOM 1133 O O . ASP A 1 145 ? 11.892 2.316 -27.972 1.00 78.44 145 ASP A O 1
ATOM 1137 N N . VAL A 1 146 ? 13.074 0.812 -26.786 1.00 81.00 146 VAL A N 1
ATOM 1138 C CA . VAL A 1 146 ? 11.907 0.185 -26.177 1.00 81.00 146 VAL A CA 1
ATOM 1139 C C . VAL A 1 146 ? 12.044 0.194 -24.663 1.00 81.00 146 VAL A C 1
ATOM 1141 O O . VAL A 1 146 ? 12.995 -0.361 -24.119 1.00 81.00 146 VAL A O 1
ATOM 1144 N N . LEU A 1 147 ? 11.062 0.782 -23.987 1.00 83.38 147 LEU A N 1
ATOM 1145 C CA . LEU A 1 147 ? 10.811 0.551 -22.567 1.00 83.38 147 LEU A CA 1
ATOM 1146 C C . LEU A 1 147 ? 9.715 -0.510 -22.461 1.00 83.38 147 LEU A C 1
ATOM 1148 O O . LEU A 1 147 ? 8.633 -0.331 -23.017 1.00 83.38 147 LEU A O 1
ATOM 1152 N N . ARG A 1 148 ? 9.988 -1.612 -21.771 1.00 85.25 148 ARG A N 1
ATOM 1153 C CA . ARG A 1 148 ? 9.026 -2.686 -21.518 1.00 85.25 148 ARG A CA 1
ATOM 1154 C C . ARG A 1 148 ? 8.799 -2.810 -20.019 1.00 85.25 148 ARG A C 1
ATOM 1156 O O . ARG A 1 148 ? 9.758 -2.920 -19.266 1.00 85.25 148 ARG A O 1
ATOM 1163 N N . ILE A 1 149 ? 7.538 -2.797 -19.615 1.00 85.25 149 ILE A N 1
ATOM 1164 C CA . ILE A 1 149 ? 7.087 -2.966 -18.235 1.00 85.25 149 ILE A CA 1
ATOM 1165 C C . ILE A 1 149 ? 6.234 -4.231 -18.208 1.00 85.25 149 ILE A C 1
ATOM 1167 O O . ILE A 1 149 ? 5.273 -4.321 -18.972 1.00 85.25 149 ILE A O 1
ATOM 1171 N N . THR A 1 150 ? 6.582 -5.198 -17.369 1.00 85.44 150 THR A N 1
ATOM 1172 C CA . THR A 1 150 ? 5.885 -6.489 -17.242 1.00 85.44 150 THR A CA 1
ATOM 1173 C C . THR A 1 150 ? 5.433 -6.711 -15.805 1.00 85.44 150 THR A C 1
ATOM 1175 O O . THR A 1 150 ? 6.107 -6.278 -14.878 1.00 85.44 150 THR A O 1
ATOM 1178 N N . GLY A 1 151 ? 4.291 -7.375 -15.613 1.00 81.69 151 GLY A N 1
ATOM 1179 C CA . GLY A 1 151 ? 3.711 -7.631 -14.286 1.00 81.69 151 GLY A CA 1
ATOM 1180 C C . GLY A 1 151 ? 2.730 -6.555 -13.803 1.00 81.69 151 GLY A C 1
ATOM 1181 O O . GLY A 1 151 ? 2.099 -6.718 -12.764 1.00 81.69 151 GLY A O 1
ATOM 1182 N N . VAL A 1 152 ? 2.513 -5.483 -14.577 1.00 81.75 152 VAL A N 1
ATOM 1183 C CA . VAL A 1 152 ? 1.602 -4.389 -14.197 1.00 81.75 152 VAL A CA 1
ATOM 1184 C C . VAL A 1 152 ? 0.275 -4.519 -14.932 1.00 81.75 152 VAL A C 1
ATOM 1186 O O . VAL A 1 152 ? 0.138 -4.073 -16.069 1.00 81.75 152 VAL A O 1
ATOM 1189 N N . LYS A 1 153 ? -0.743 -5.073 -14.267 1.00 79.56 153 LYS A N 1
ATOM 1190 C CA . LYS A 1 153 ? -2.088 -5.217 -14.855 1.00 79.56 153 LYS A CA 1
ATOM 1191 C C . LYS A 1 153 ? -2.763 -3.871 -15.148 1.00 79.56 153 LYS A C 1
ATOM 1193 O O . LYS A 1 153 ? -3.437 -3.683 -16.157 1.00 79.56 153 LYS A O 1
ATOM 1198 N N . HIS A 1 154 ? -2.583 -2.908 -14.248 1.00 76.38 154 HIS A N 1
ATOM 1199 C CA . HIS A 1 154 ? -3.184 -1.585 -14.360 1.00 76.38 154 HIS A CA 1
ATOM 1200 C C . HIS A 1 154 ? -2.097 -0.521 -14.295 1.00 76.38 154 HIS A C 1
ATOM 1202 O O . HIS A 1 154 ? -1.565 -0.229 -13.231 1.00 76.38 154 HIS A O 1
ATOM 1208 N N . LEU A 1 155 ? -1.786 0.074 -15.448 1.00 73.81 155 LEU A N 1
ATOM 1209 C CA . LEU A 1 155 ? -0.850 1.189 -15.570 1.00 73.81 155 LEU A CA 1
ATOM 1210 C C . LEU A 1 155 ? -1.637 2.459 -15.947 1.00 73.81 155 LEU A C 1
ATOM 1212 O O . LEU A 1 155 ? -1.750 2.775 -17.143 1.00 73.81 155 LEU A O 1
ATOM 1216 N N . PRO A 1 156 ? -2.263 3.134 -14.954 1.00 67.94 156 PRO A N 1
ATOM 1217 C CA . PRO A 1 156 ? -3.228 4.208 -15.193 1.00 67.94 156 PRO A CA 1
ATOM 1218 C C . PRO A 1 156 ? -2.569 5.457 -15.778 1.00 67.94 156 PRO A C 1
ATOM 1220 O O . PRO A 1 156 ? -3.142 6.116 -16.643 1.00 67.94 156 PRO A O 1
ATOM 1223 N N . PHE A 1 157 ? -1.346 5.759 -15.347 1.00 69.44 157 PHE A N 1
ATOM 1224 C CA . PHE A 1 157 ? -0.537 6.838 -15.886 1.00 69.44 157 PHE A CA 1
ATOM 1225 C C . PHE A 1 157 ? 0.886 6.342 -16.114 1.00 69.44 157 PHE A C 1
ATOM 1227 O O . PHE A 1 157 ? 1.462 5.626 -15.302 1.00 69.44 157 PHE A O 1
ATOM 1234 N N . LEU A 1 158 ? 1.449 6.738 -17.247 1.00 71.31 158 LEU A N 1
ATOM 1235 C CA . LEU A 1 158 ? 2.827 6.465 -17.606 1.00 71.31 158 LEU A CA 1
ATOM 1236 C C . LEU A 1 158 ? 3.383 7.738 -18.216 1.00 71.31 158 LEU A C 1
ATOM 1238 O O . LEU A 1 158 ? 2.898 8.208 -19.245 1.00 71.31 158 LEU A O 1
ATOM 1242 N N . LYS A 1 159 ? 4.378 8.319 -17.551 1.00 70.81 159 LYS A N 1
ATOM 1243 C CA . LYS A 1 159 ? 5.091 9.485 -18.055 1.00 70.81 159 LYS A CA 1
ATOM 1244 C C . LYS A 1 159 ? 6.512 9.059 -18.377 1.00 70.81 159 LYS A C 1
ATOM 1246 O O . LYS A 1 159 ? 7.306 8.828 -17.475 1.00 70.81 159 LYS A O 1
ATOM 1251 N N . ALA A 1 160 ? 6.816 8.969 -19.664 1.00 69.19 160 ALA A N 1
ATOM 1252 C CA . ALA A 1 160 ? 8.178 8.809 -20.143 1.00 69.19 160 ALA A CA 1
ATOM 1253 C C . ALA A 1 160 ? 8.694 10.164 -20.634 1.00 69.19 160 ALA A C 1
ATOM 1255 O O . ALA A 1 160 ? 8.040 10.828 -21.440 1.00 69.19 160 ALA A O 1
ATOM 1256 N N . SER A 1 161 ? 9.865 10.560 -20.146 1.00 69.12 161 SER A N 1
ATOM 1257 C CA . SER A 1 161 ? 10.626 11.691 -20.671 1.00 69.12 161 SER A CA 1
ATOM 1258 C C . SER A 1 161 ? 11.891 11.133 -21.300 1.00 69.12 161 SER A C 1
ATOM 1260 O O . SER A 1 161 ? 12.654 10.445 -20.627 1.00 69.12 161 SER A O 1
ATOM 1262 N N . VAL A 1 162 ? 12.107 11.414 -22.582 1.00 71.31 162 VAL A N 1
ATOM 1263 C CA . VAL A 1 162 ? 13.327 11.010 -23.285 1.00 71.31 162 VAL A CA 1
ATOM 1264 C C . VAL A 1 162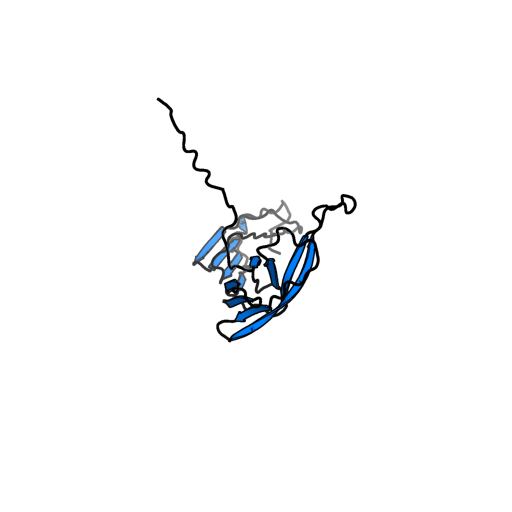 ? 14.069 12.264 -23.699 1.00 71.31 162 VAL A C 1
ATOM 1266 O O . VAL A 1 162 ? 13.485 13.148 -24.328 1.00 71.31 162 VAL A O 1
ATOM 1269 N N . HIS A 1 163 ? 15.349 12.325 -23.347 1.00 73.00 163 HIS A N 1
ATOM 1270 C CA . HIS A 1 163 ? 16.226 13.430 -23.695 1.00 73.00 163 HIS A CA 1
ATOM 1271 C C . HIS A 1 163 ? 17.206 12.979 -24.772 1.00 73.00 163 HIS A C 1
ATOM 1273 O O . HIS A 1 163 ? 17.902 11.976 -24.634 1.00 73.00 163 HIS A O 1
ATOM 1279 N N . PHE A 1 164 ? 17.242 13.741 -25.853 1.00 74.44 164 PHE A N 1
ATOM 1280 C CA . PHE A 1 164 ? 18.177 13.556 -26.950 1.00 74.44 164 PHE A CA 1
ATOM 1281 C C . PHE A 1 164 ? 19.104 14.762 -26.979 1.00 74.44 164 PHE A C 1
ATOM 1283 O O . PHE A 1 164 ? 18.645 15.877 -26.743 1.00 74.44 164 PHE A O 1
ATOM 1290 N N . PHE A 1 165 ? 20.377 14.557 -27.288 1.00 76.62 165 PHE A N 1
ATOM 1291 C CA . PHE A 1 165 ? 21.377 15.617 -27.353 1.00 76.62 165 PHE A CA 1
ATOM 1292 C C . PHE A 1 165 ? 21.971 15.688 -28.755 1.00 76.62 165 PHE A C 1
ATOM 1294 O O . PHE A 1 165 ? 22.299 14.654 -29.329 1.00 76.62 165 PHE A O 1
ATOM 1301 N N . ASP A 1 166 ? 22.084 16.890 -29.323 1.00 77.56 166 ASP A N 1
ATOM 1302 C CA . ASP A 1 166 ? 22.817 17.110 -30.576 1.00 77.56 166 ASP A CA 1
ATOM 1303 C C . ASP A 1 166 ? 24.347 17.064 -30.372 1.00 77.56 166 ASP A C 1
ATOM 1305 O O . ASP A 1 166 ? 24.841 17.044 -29.245 1.00 77.56 166 ASP A O 1
ATOM 1309 N N . GLY A 1 167 ? 25.112 17.096 -31.468 1.00 75.69 167 GLY A N 1
ATOM 1310 C CA . GLY A 1 167 ? 26.585 17.193 -31.492 1.00 75.69 167 GLY A CA 1
ATOM 1311 C C . GLY A 1 167 ? 27.179 18.369 -30.735 1.00 75.69 167 GLY A C 1
ATOM 1312 O O . GLY A 1 167 ? 28.354 18.333 -30.376 1.00 75.69 167 GLY A O 1
ATOM 1313 N N . CYS A 1 168 ? 26.370 19.384 -30.459 1.00 82.38 168 CYS A N 1
ATOM 1314 C CA . CYS A 1 168 ? 26.745 20.543 -29.668 1.00 82.38 168 CYS A CA 1
ATOM 1315 C C . CYS A 1 168 ? 26.395 20.376 -28.176 1.00 82.38 168 CYS A C 1
ATOM 1317 O O . CYS A 1 168 ? 26.637 21.301 -27.400 1.00 82.38 168 CYS A O 1
ATOM 1319 N N . GLY A 1 169 ? 25.816 19.242 -27.765 1.00 77.25 169 GLY A N 1
ATOM 1320 C CA . GLY A 1 169 ? 25.467 18.926 -26.379 1.00 77.25 169 GLY A CA 1
ATOM 1321 C C . GLY A 1 169 ? 24.161 19.551 -25.887 1.00 77.25 169 GLY A C 1
ATOM 1322 O O . GLY A 1 169 ? 23.959 19.640 -24.677 1.00 77.25 169 GLY A O 1
ATOM 1323 N N . TRP A 1 170 ? 23.273 19.997 -26.779 1.00 76.81 170 TRP A N 1
ATOM 1324 C CA . TRP A 1 170 ? 21.995 20.595 -26.378 1.00 76.81 170 TRP A CA 1
ATOM 1325 C C . TRP A 1 170 ? 20.838 19.617 -26.509 1.00 76.81 170 TRP A C 1
ATOM 1327 O O . TRP A 1 170 ? 20.746 18.878 -27.490 1.00 76.81 170 TRP A O 1
ATOM 1337 N N . GLY A 1 171 ? 19.935 19.664 -25.527 1.00 71.44 171 GLY A N 1
ATOM 1338 C CA . GLY A 1 171 ? 18.706 18.882 -25.530 1.00 71.44 171 GLY A CA 1
ATOM 1339 C C . GLY A 1 171 ? 17.802 19.258 -26.706 1.00 71.44 171 GLY A C 1
ATOM 1340 O O . GLY A 1 171 ? 17.498 20.436 -26.893 1.00 71.44 171 GLY A O 1
ATOM 1341 N N . VAL A 1 172 ? 17.352 18.273 -27.479 1.00 66.88 172 VAL A N 1
ATOM 1342 C CA . VAL A 1 172 ? 16.290 18.448 -28.481 1.00 66.88 172 VAL A CA 1
ATOM 1343 C C . VAL A 1 172 ? 14.930 18.077 -27.877 1.00 66.88 172 VAL A C 1
ATOM 1345 O O . VAL A 1 172 ? 14.853 17.359 -26.877 1.00 66.88 172 VAL A O 1
ATOM 1348 N N . ASN A 1 173 ? 13.855 18.629 -28.446 1.00 60.34 173 ASN A N 1
ATOM 1349 C CA . ASN A 1 173 ? 12.502 18.546 -27.888 1.00 60.34 173 ASN A CA 1
ATOM 1350 C C . ASN A 1 173 ? 12.006 17.103 -27.696 1.00 60.34 173 ASN A C 1
ATOM 1352 O O . ASN A 1 173 ? 12.392 16.186 -28.421 1.00 60.34 173 ASN A O 1
ATOM 1356 N N . ALA A 1 174 ? 11.107 16.934 -26.719 1.00 58.16 174 ALA A N 1
ATOM 1357 C CA . ALA A 1 174 ? 10.472 15.663 -26.390 1.00 58.16 174 ALA A CA 1
ATOM 1358 C C . ALA A 1 174 ? 9.858 15.007 -27.636 1.00 58.16 174 ALA A C 1
ATOM 1360 O O . ALA A 1 174 ? 9.044 15.608 -28.338 1.00 58.16 174 ALA A O 1
ATOM 1361 N N . ILE A 1 175 ? 10.248 13.761 -27.894 1.00 62.38 175 ILE A N 1
ATOM 1362 C CA . ILE A 1 175 ? 9.764 12.996 -29.040 1.00 62.38 175 ILE A CA 1
ATOM 1363 C C . ILE A 1 175 ? 8.418 12.336 -28.697 1.00 62.38 175 ILE A C 1
ATOM 1365 O O . ILE A 1 175 ? 8.254 11.836 -27.579 1.00 62.38 175 ILE A O 1
ATOM 1369 N N . PRO A 1 176 ? 7.467 12.256 -29.649 1.00 60.44 176 PRO A N 1
ATOM 1370 C CA . PRO A 1 176 ? 6.291 11.404 -29.506 1.00 60.44 176 PRO A CA 1
ATOM 1371 C C . PRO A 1 176 ? 6.686 9.940 -29.255 1.00 60.44 176 PRO A C 1
ATOM 1373 O O . PRO A 1 176 ? 7.447 9.337 -30.014 1.00 60.44 176 PRO A O 1
ATOM 1376 N N . TYR A 1 177 ? 6.135 9.349 -28.201 1.00 69.25 177 TYR A N 1
ATOM 1377 C CA . TYR A 1 177 ? 6.238 7.917 -27.952 1.00 69.25 177 TYR A CA 1
ATOM 1378 C C . TYR A 1 177 ? 4.944 7.215 -28.359 1.00 69.25 177 TYR A C 1
ATOM 1380 O O . TYR A 1 177 ? 3.856 7.786 -28.291 1.00 69.25 177 TYR A O 1
ATOM 1388 N N . GLU A 1 178 ? 5.063 5.959 -28.769 1.00 70.94 178 GLU A N 1
ATOM 1389 C CA . GLU A 1 178 ? 3.919 5.101 -29.049 1.00 70.94 178 GLU A CA 1
ATOM 1390 C C . GLU A 1 178 ? 3.777 4.096 -27.910 1.00 70.94 178 GLU A C 1
ATOM 1392 O O . GLU A 1 178 ? 4.708 3.343 -27.614 1.00 70.94 178 GLU A O 1
ATOM 1397 N N . ARG A 1 179 ? 2.617 4.106 -27.248 1.00 73.38 179 ARG A N 1
ATOM 1398 C CA . ARG A 1 179 ? 2.266 3.080 -26.267 1.00 73.38 179 ARG A CA 1
ATOM 1399 C C . ARG A 1 179 ? 1.618 1.912 -26.993 1.00 73.38 179 ARG A C 1
ATOM 1401 O O . ARG A 1 179 ? 0.653 2.093 -27.731 1.00 73.38 179 ARG A O 1
ATOM 1408 N N . ARG A 1 180 ? 2.101 0.714 -26.701 1.00 75.06 180 ARG A N 1
ATOM 1409 C CA . ARG A 1 180 ? 1.525 -0.554 -27.127 1.00 75.06 180 ARG A CA 1
ATOM 1410 C C . ARG A 1 180 ? 1.380 -1.455 -25.904 1.00 75.06 180 ARG A C 1
ATOM 1412 O O . ARG A 1 180 ? 2.308 -1.553 -25.113 1.00 75.06 180 ARG A O 1
ATOM 1419 N N . SER A 1 181 ? 0.227 -2.088 -25.733 1.00 75.56 181 SER A N 1
ATOM 1420 C CA . SER A 1 181 ? 0.095 -3.222 -24.808 1.00 75.56 181 SER A CA 1
ATOM 1421 C C . SER A 1 181 ? 0.313 -4.484 -25.623 1.00 75.56 181 SER A C 1
ATOM 1423 O O . SER A 1 181 ? -0.308 -4.620 -26.680 1.00 75.56 181 SER A O 1
ATOM 1425 N N . ASP A 1 182 ? 1.200 -5.366 -25.172 1.00 70.50 182 ASP A N 1
ATOM 1426 C CA . ASP A 1 182 ? 1.345 -6.688 -25.792 1.00 70.50 182 ASP A CA 1
ATOM 1427 C C . ASP A 1 182 ? 0.369 -7.696 -25.156 1.00 70.50 182 ASP A C 1
ATOM 1429 O O . ASP A 1 182 ? -0.154 -8.559 -25.859 1.00 70.50 182 ASP A O 1
ATOM 1433 N N . ASP A 1 183 ? 0.051 -7.524 -23.869 1.00 82.00 183 ASP A N 1
ATOM 1434 C CA . ASP A 1 183 ? -1.011 -8.224 -23.135 1.00 82.00 183 ASP A CA 1
ATOM 1435 C C . ASP A 1 183 ? -1.547 -7.337 -21.980 1.00 82.00 183 ASP A C 1
ATOM 1437 O O . ASP A 1 183 ? -1.245 -6.138 -21.927 1.00 82.00 183 ASP A O 1
ATOM 1441 N N . ASP A 1 184 ? -2.356 -7.908 -21.076 1.00 80.62 184 ASP A N 1
ATOM 1442 C CA . ASP A 1 184 ? -2.968 -7.199 -19.938 1.00 80.62 184 ASP A CA 1
ATOM 1443 C C . ASP A 1 184 ? -1.956 -6.742 -18.870 1.00 80.62 184 ASP A C 1
ATOM 1445 O O . ASP A 1 184 ? -2.253 -5.820 -18.114 1.00 80.62 184 ASP A O 1
ATOM 1449 N N . ALA A 1 185 ? -0.773 -7.357 -18.789 1.00 83.06 185 ALA A N 1
ATOM 1450 C CA . ALA A 1 185 ? 0.266 -7.073 -17.794 1.00 83.06 185 ALA A CA 1
ATOM 1451 C C . ALA A 1 185 ? 1.590 -6.564 -18.401 1.00 83.06 185 ALA A C 1
ATOM 1453 O O . ALA A 1 185 ? 2.515 -6.224 -17.656 1.00 83.06 185 ALA A O 1
ATOM 1454 N N . THR A 1 186 ? 1.683 -6.495 -19.730 1.00 84.62 186 THR A N 1
ATOM 1455 C CA . THR A 1 186 ? 2.871 -6.108 -20.491 1.00 84.62 186 THR A CA 1
ATOM 1456 C C . THR A 1 186 ? 2.610 -4.833 -21.283 1.00 84.62 186 THR A C 1
ATOM 1458 O O . THR A 1 186 ? 1.907 -4.826 -22.298 1.00 84.62 186 THR A O 1
ATOM 1461 N N . HIS A 1 187 ? 3.261 -3.752 -20.856 1.00 83.88 187 HIS A N 1
ATOM 1462 C CA . HIS A 1 187 ? 3.200 -2.435 -21.486 1.00 83.88 187 HIS A CA 1
ATOM 1463 C C . HIS A 1 187 ? 4.530 -2.123 -22.163 1.00 83.88 187 HIS A C 1
ATOM 1465 O O . HIS A 1 187 ? 5.598 -2.219 -21.561 1.00 83.88 187 HIS A O 1
ATOM 1471 N N . VAL A 1 188 ? 4.468 -1.704 -23.419 1.00 84.94 188 VAL A N 1
ATOM 1472 C CA . VAL A 1 188 ? 5.622 -1.362 -24.244 1.00 84.94 188 VAL A CA 1
ATOM 1473 C C . VAL A 1 188 ? 5.514 0.094 -24.683 1.00 84.94 188 VAL A C 1
ATOM 1475 O O . VAL A 1 188 ? 4.514 0.514 -25.264 1.00 84.94 188 VAL A O 1
ATOM 1478 N N . ILE A 1 189 ? 6.563 0.874 -24.435 1.00 83.62 189 ILE A N 1
ATOM 1479 C CA . ILE A 1 189 ? 6.738 2.201 -25.016 1.00 83.62 189 ILE A CA 1
ATOM 1480 C C . ILE A 1 189 ? 7.816 2.127 -26.086 1.00 83.62 189 ILE A C 1
ATOM 1482 O O . ILE A 1 189 ? 8.978 1.843 -25.795 1.00 83.62 189 ILE A O 1
ATOM 1486 N N . ALA A 1 190 ? 7.426 2.437 -27.316 1.00 81.56 190 ALA A N 1
ATOM 1487 C CA . ALA A 1 190 ? 8.330 2.622 -28.435 1.00 81.56 190 ALA A CA 1
ATOM 1488 C C . ALA A 1 190 ? 8.719 4.102 -28.555 1.00 81.56 190 ALA A C 1
ATOM 1490 O O . ALA A 1 190 ? 7.868 4.976 -28.744 1.00 81.56 190 ALA A O 1
ATOM 1491 N N . ILE A 1 191 ? 10.018 4.378 -28.479 1.00 77.88 191 ILE A N 1
ATOM 1492 C CA . ILE A 1 191 ? 10.597 5.712 -28.630 1.00 77.88 191 ILE A CA 1
ATOM 1493 C C . ILE A 1 191 ? 11.199 5.815 -30.034 1.00 77.88 191 ILE A C 1
ATOM 1495 O O . ILE A 1 191 ? 12.168 5.126 -30.376 1.00 77.88 191 ILE A O 1
ATOM 1499 N N . ARG A 1 192 ? 10.626 6.692 -30.865 1.00 73.31 192 ARG A N 1
ATOM 1500 C CA . ARG A 1 192 ? 11.018 6.851 -32.272 1.00 73.31 192 ARG A CA 1
ATOM 1501 C C . ARG A 1 192 ? 11.983 8.019 -32.469 1.00 73.31 192 ARG A C 1
ATOM 1503 O O . ARG A 1 192 ? 11.565 9.162 -32.590 1.00 73.31 192 ARG A O 1
ATOM 1510 N N . LYS A 1 193 ? 13.276 7.736 -32.633 1.00 71.94 193 LYS A N 1
ATOM 1511 C CA . LYS A 1 193 ? 14.342 8.757 -32.787 1.00 71.94 193 LYS A CA 1
ATOM 1512 C C . LYS A 1 193 ? 14.154 9.718 -33.972 1.00 71.94 193 LYS A C 1
ATOM 1514 O O . LYS A 1 193 ? 14.744 10.787 -33.989 1.00 71.94 193 LYS A O 1
ATOM 1519 N N . GLN A 1 194 ? 13.324 9.359 -34.952 1.00 66.00 194 GLN A N 1
ATOM 1520 C CA . GLN A 1 194 ? 13.071 10.145 -36.168 1.00 66.00 194 GLN A CA 1
ATOM 1521 C C . GLN A 1 194 ? 12.436 11.521 -35.906 1.00 66.00 194 GLN A C 1
ATOM 1523 O O . GLN A 1 194 ? 12.530 12.387 -36.767 1.00 66.00 194 GLN A O 1
ATOM 1528 N N . GLY A 1 195 ? 11.807 11.730 -34.742 1.00 63.59 195 GLY A N 1
ATOM 1529 C CA . GLY A 1 195 ? 11.241 13.027 -34.354 1.00 63.59 195 GLY A CA 1
ATOM 1530 C C . GLY A 1 195 ? 12.236 14.006 -33.714 1.00 63.59 195 GLY A C 1
ATOM 1531 O O . GLY A 1 195 ? 11.847 15.129 -33.412 1.00 63.59 195 GLY A O 1
ATOM 1532 N N . ALA A 1 196 ? 13.491 13.605 -33.473 1.00 70.56 196 ALA A N 1
ATOM 1533 C CA . ALA A 1 196 ? 14.518 14.488 -32.919 1.00 70.56 196 ALA A CA 1
ATOM 1534 C C . ALA A 1 196 ? 15.163 15.327 -34.029 1.00 70.56 196 ALA A C 1
ATOM 1536 O O . ALA A 1 196 ? 16.045 14.854 -34.748 1.00 70.56 196 ALA A O 1
ATOM 1537 N N . GLU A 1 197 ? 14.755 16.590 -34.141 1.00 68.69 197 GLU A N 1
ATOM 1538 C CA . GLU A 1 197 ? 15.404 17.558 -35.025 1.00 68.69 197 GLU A CA 1
ATOM 1539 C C . GLU A 1 197 ? 16.627 18.175 -34.336 1.00 68.69 197 GLU A C 1
ATOM 1541 O O . GLU A 1 197 ? 16.524 18.821 -33.293 1.00 68.69 197 GLU A O 1
ATOM 1546 N N . SER A 1 198 ? 17.808 17.962 -34.918 1.00 70.69 198 SER A N 1
ATOM 1547 C CA . SER A 1 198 ? 19.041 18.626 -34.490 1.00 70.69 198 SER A CA 1
ATOM 1548 C C . SER A 1 198 ? 19.094 20.055 -35.019 1.00 70.69 198 SER A C 1
ATOM 1550 O O . SER A 1 198 ? 18.566 20.356 -36.092 1.00 70.69 198 SER A O 1
ATOM 1552 N N . ARG A 1 199 ? 19.778 20.943 -34.294 1.00 76.38 199 ARG A N 1
ATOM 1553 C CA . ARG A 1 199 ? 20.035 22.295 -34.797 1.00 76.38 199 ARG A CA 1
ATOM 1554 C C . ARG A 1 199 ? 20.954 22.253 -36.023 1.00 76.38 199 ARG A C 1
ATOM 1556 O O . ARG A 1 199 ? 21.767 21.327 -36.134 1.00 76.38 199 ARG A O 1
ATOM 1563 N N . PRO A 1 200 ? 20.859 23.254 -36.919 1.00 77.75 200 PRO A N 1
ATOM 1564 C CA . PRO A 1 200 ? 21.805 23.406 -38.019 1.00 77.75 200 PRO A CA 1
ATOM 1565 C C . PRO A 1 200 ? 23.247 23.328 -37.507 1.00 77.75 200 PRO A C 1
ATOM 1567 O O . PRO A 1 200 ? 23.545 23.819 -36.421 1.00 77.75 200 PRO A O 1
ATOM 1570 N N . ASP A 1 201 ? 24.115 22.668 -38.272 1.00 82.94 201 ASP A N 1
ATOM 1571 C CA . ASP A 1 201 ? 25.559 22.537 -38.017 1.00 82.94 201 ASP A CA 1
ATOM 1572 C C . ASP A 1 201 ? 25.978 21.758 -36.755 1.00 82.94 201 ASP A C 1
ATOM 1574 O O . ASP A 1 201 ? 27.160 21.476 -36.571 1.00 82.94 201 ASP A O 1
ATOM 1578 N N . CYS A 1 202 ? 25.032 21.308 -35.927 1.00 78.44 202 CYS A N 1
ATOM 1579 C CA . CYS A 1 202 ? 25.315 20.555 -34.703 1.00 78.44 202 CYS A CA 1
ATOM 1580 C C . CYS A 1 202 ? 25.372 19.037 -34.901 1.00 78.44 202 CYS A C 1
ATOM 1582 O O . CYS A 1 202 ? 25.385 18.293 -33.931 1.00 78.44 202 CYS A O 1
ATOM 1584 N N . GLY A 1 203 ? 25.415 18.536 -36.135 1.00 71.69 203 GLY A N 1
ATOM 1585 C CA . GLY A 1 203 ? 25.447 17.096 -36.386 1.00 71.69 203 GLY A CA 1
ATOM 1586 C C . GLY A 1 203 ? 24.192 16.363 -35.889 1.00 71.69 203 GLY A C 1
ATOM 1587 O O . GLY A 1 203 ? 23.138 16.949 -35.677 1.00 71.69 203 GLY A O 1
ATOM 1588 N N . ARG A 1 204 ? 24.293 15.040 -35.771 1.00 69.25 204 ARG A N 1
ATOM 1589 C CA . ARG A 1 204 ? 23.173 14.128 -35.496 1.00 69.25 204 ARG A CA 1
ATOM 1590 C C . ARG A 1 204 ? 22.896 14.005 -33.995 1.00 69.25 204 ARG A C 1
ATOM 1592 O O . ARG A 1 204 ? 23.838 13.796 -33.240 1.00 69.25 204 ARG A O 1
ATOM 1599 N N . ALA A 1 205 ? 21.625 14.045 -33.589 1.00 67.62 205 ALA A N 1
ATOM 1600 C CA . ALA A 1 205 ? 21.242 13.790 -32.201 1.00 67.62 205 ALA A CA 1
ATOM 1601 C C . ALA A 1 205 ? 21.485 12.332 -31.768 1.00 67.62 205 ALA A C 1
ATOM 1603 O O . ALA A 1 205 ? 21.321 11.397 -32.557 1.00 67.62 205 ALA A O 1
ATOM 1604 N N . TRP A 1 206 ? 21.838 12.141 -30.499 1.00 62.06 206 TRP A N 1
ATOM 1605 C CA . TRP A 1 206 ? 21.977 10.849 -29.826 1.00 62.06 206 TRP A CA 1
ATOM 1606 C C . TRP A 1 206 ? 21.157 10.806 -28.533 1.00 62.06 206 TRP A C 1
ATOM 1608 O O . TRP A 1 206 ? 20.754 11.835 -27.997 1.00 62.06 206 TRP A O 1
ATOM 1618 N N . VAL A 1 207 ? 20.904 9.596 -28.037 1.00 61.53 207 VAL A N 1
ATOM 1619 C CA . VAL A 1 207 ? 20.267 9.362 -26.732 1.00 61.53 207 VAL A CA 1
ATOM 1620 C C . VAL A 1 207 ? 21.361 9.377 -25.670 1.00 61.53 207 VAL A C 1
ATOM 1622 O O . VAL A 1 207 ? 22.380 8.710 -25.869 1.00 61.53 207 VAL A O 1
ATOM 1625 N N . ALA A 1 208 ? 21.170 10.145 -24.598 1.00 57.62 208 ALA A N 1
ATOM 1626 C CA . ALA A 1 208 ? 22.019 10.085 -23.407 1.00 57.62 208 ALA A CA 1
ATOM 1627 C C . ALA A 1 208 ? 21.381 9.202 -22.332 1.00 57.62 208 ALA A C 1
ATOM 1629 O O . ALA A 1 208 ? 20.130 9.173 -22.272 1.00 57.62 208 ALA A O 1
#

Radius of gyration: 28.47 Å; chains: 1; bounding box: 94×50×63 Å

Secondary structure (DSSP, 8-state):
-------------------B-EEEEE---TT-SSEEEEEEESS-S---S------EEEEEETTT--EEEPBP-EEEEPS-S-GGG---PEEEEEEEE-SPPPTT-EEEEEEE-TTSBPEEEEEEPPPP-EEEEE---SS-TTPPEEEEEES-S----------EE-TTSPEEPPPPEEEEESSSSEEEEEE-GGG-PPPTTS---EE-